Protein AF-A0A9E5FRK6-F1 (afdb_monomer)

Structure (mmCIF, N/CA/C/O backbone):
data_AF-A0A9E5FRK6-F1
#
_entry.id   AF-A0A9E5FRK6-F1
#
loop_
_atom_site.group_PDB
_atom_site.id
_atom_site.type_symbol
_atom_site.label_atom_id
_atom_site.label_alt_id
_atom_site.label_comp_id
_atom_site.label_asym_id
_atom_site.label_entity_id
_atom_site.label_seq_id
_atom_site.pdbx_PDB_ins_code
_atom_site.Cartn_x
_atom_site.Cartn_y
_atom_site.Cartn_z
_atom_site.occupancy
_atom_site.B_iso_or_equiv
_atom_site.auth_seq_id
_atom_site.auth_comp_id
_atom_site.auth_asym_id
_atom_site.auth_atom_id
_atom_site.pdbx_PDB_model_num
ATOM 1 N N . PRO A 1 1 ? 11.969 -8.890 -16.005 1.00 78.94 1 PRO A N 1
ATOM 2 C CA . PRO A 1 1 ? 11.256 -8.194 -17.103 1.00 78.94 1 PRO A CA 1
ATOM 3 C C . PRO A 1 1 ? 10.000 -8.984 -17.461 1.00 78.94 1 PRO A C 1
ATOM 5 O O . PRO A 1 1 ? 10.060 -10.203 -17.354 1.00 78.94 1 PRO A O 1
ATOM 8 N N . GLY A 1 2 ? 8.900 -8.324 -17.834 1.00 87.69 2 GLY A N 1
ATOM 9 C CA . GLY A 1 2 ? 7.683 -9.016 -18.286 1.00 87.69 2 GLY A CA 1
ATOM 10 C C . GLY A 1 2 ? 6.661 -9.397 -17.216 1.00 87.69 2 GLY A C 1
ATOM 11 O O . GLY A 1 2 ? 5.700 -10.078 -17.546 1.00 87.69 2 GLY A O 1
ATOM 12 N N . GLU A 1 3 ? 6.835 -8.950 -15.970 1.00 92.62 3 GLU A N 1
ATOM 13 C CA . GLU A 1 3 ? 5.784 -9.047 -14.947 1.00 92.62 3 GLU A CA 1
ATOM 14 C C . GLU A 1 3 ? 4.504 -8.351 -15.431 1.00 92.62 3 GLU A C 1
ATOM 16 O O . GLU A 1 3 ? 4.557 -7.203 -15.888 1.00 92.62 3 GLU A O 1
ATOM 21 N N . THR A 1 4 ? 3.369 -9.038 -15.339 1.00 96.31 4 THR A N 1
ATOM 22 C CA . THR A 1 4 ? 2.035 -8.450 -15.499 1.00 96.31 4 THR A CA 1
ATOM 23 C C . THR A 1 4 ? 1.477 -8.076 -14.129 1.00 96.31 4 THR A C 1
ATOM 25 O O . THR A 1 4 ? 2.061 -8.394 -13.090 1.00 96.31 4 THR A O 1
ATOM 28 N N . LEU A 1 5 ? 0.345 -7.375 -14.097 1.00 95.12 5 LEU A N 1
ATOM 29 C CA . LEU A 1 5 ? -0.281 -7.020 -12.826 1.00 95.12 5 LEU A CA 1
ATOM 30 C C . LEU A 1 5 ? -0.754 -8.277 -12.076 1.00 95.12 5 LEU A C 1
ATOM 32 O O . LEU A 1 5 ? -0.636 -8.363 -10.858 1.00 95.12 5 LEU A O 1
ATOM 36 N N . GLU A 1 6 ? -1.210 -9.279 -12.820 1.00 94.56 6 GLU A N 1
ATOM 37 C CA . GLU A 1 6 ? -1.686 -10.565 -12.321 1.00 94.56 6 GLU A CA 1
ATOM 38 C C . GLU A 1 6 ? -0.537 -11.417 -11.768 1.00 94.56 6 GLU A C 1
ATOM 40 O O . GLU A 1 6 ? -0.680 -12.024 -10.705 1.00 94.56 6 GLU A O 1
ATOM 45 N N . SER A 1 7 ? 0.625 -11.448 -12.435 1.00 95.50 7 SER A N 1
ATOM 46 C CA . SER A 1 7 ? 1.785 -12.186 -11.917 1.00 95.50 7 SER A CA 1
ATOM 47 C C . SER A 1 7 ? 2.353 -11.542 -10.651 1.00 95.50 7 SER A C 1
ATOM 49 O O . SER A 1 7 ? 2.709 -12.263 -9.712 1.00 95.50 7 SER A O 1
ATOM 51 N N . LEU A 1 8 ? 2.344 -10.204 -10.574 1.00 95.50 8 LEU A N 1
ATOM 52 C CA . LEU A 1 8 ? 2.686 -9.466 -9.357 1.00 95.50 8 LEU A CA 1
ATOM 53 C C . LEU A 1 8 ? 1.715 -9.790 -8.219 1.00 95.50 8 LEU A C 1
ATOM 55 O O . LEU A 1 8 ? 2.169 -10.073 -7.110 1.00 95.50 8 LEU A O 1
ATOM 59 N N . ALA A 1 9 ? 0.408 -9.811 -8.497 1.00 95.31 9 ALA A N 1
ATOM 60 C CA . ALA A 1 9 ? -0.612 -10.177 -7.519 1.00 95.31 9 ALA A CA 1
ATOM 61 C C . ALA A 1 9 ? -0.386 -11.590 -6.969 1.00 95.31 9 ALA A C 1
ATOM 63 O O . ALA A 1 9 ? -0.261 -11.782 -5.761 1.00 95.31 9 ALA A O 1
ATOM 64 N N . ALA A 1 10 ? -0.202 -12.571 -7.855 1.00 94.69 10 ALA A N 1
ATOM 65 C CA . ALA A 1 10 ? 0.067 -13.950 -7.462 1.00 94.69 10 ALA A CA 1
ATOM 66 C C . ALA A 1 10 ? 1.396 -14.106 -6.697 1.00 94.69 10 ALA A C 1
ATOM 68 O O . ALA A 1 10 ? 1.534 -14.971 -5.829 1.00 94.69 10 ALA A O 1
ATOM 69 N N . GLY A 1 11 ? 2.420 -13.314 -7.027 1.00 95.56 11 GLY A N 1
ATOM 70 C CA . GLY A 1 11 ? 3.679 -13.263 -6.280 1.00 95.56 11 GLY A CA 1
ATOM 71 C C . GLY A 1 11 ? 3.497 -12.706 -4.870 1.00 95.56 11 GLY A C 1
ATOM 72 O O . GLY A 1 11 ? 3.970 -13.308 -3.905 1.00 95.56 11 GLY A O 1
ATOM 73 N N . PHE A 1 12 ? 2.774 -11.595 -4.755 1.00 96.69 12 PHE A N 1
ATOM 74 C CA . PHE A 1 12 ? 2.459 -10.961 -3.482 1.00 96.69 12 PHE A CA 1
ATOM 75 C C . PHE A 1 12 ? 1.640 -11.874 -2.573 1.00 96.69 12 PHE A C 1
ATOM 77 O O . PHE A 1 12 ? 2.007 -12.059 -1.418 1.00 96.69 12 PHE A O 1
ATOM 84 N N . ASP A 1 13 ? 0.581 -12.488 -3.097 1.00 95.94 13 ASP A N 1
ATOM 85 C CA . ASP A 1 13 ? -0.312 -13.353 -2.323 1.00 95.94 13 ASP A CA 1
ATOM 86 C C . ASP A 1 13 ? 0.439 -14.561 -1.754 1.00 95.94 13 ASP A C 1
ATOM 88 O O . ASP A 1 13 ? 0.288 -14.899 -0.578 1.00 95.94 13 ASP A O 1
ATOM 92 N N . ARG A 1 14 ? 1.331 -15.161 -2.556 1.00 96.00 14 ARG A N 1
ATOM 93 C CA . ARG A 1 14 ? 2.232 -16.225 -2.090 1.00 96.00 14 ARG A CA 1
ATOM 94 C C . ARG A 1 14 ? 3.167 -15.739 -0.990 1.00 96.00 14 ARG A C 1
ATOM 96 O O . ARG A 1 14 ? 3.345 -16.444 -0.004 1.00 96.00 14 ARG A O 1
ATOM 103 N N . LEU A 1 15 ? 3.767 -14.560 -1.148 1.00 96.19 15 LEU A N 1
ATOM 104 C CA . LEU A 1 15 ? 4.682 -14.007 -0.152 1.00 96.19 15 LEU A CA 1
ATOM 105 C C . LEU A 1 15 ? 3.957 -13.670 1.156 1.00 96.19 15 LEU A C 1
ATOM 107 O O . LEU A 1 15 ? 4.463 -13.989 2.225 1.00 96.19 15 LEU A O 1
ATOM 111 N N . TYR A 1 16 ? 2.764 -13.082 1.078 1.00 96.06 16 TYR A N 1
ATOM 112 C CA . TYR A 1 16 ? 1.931 -12.792 2.241 1.00 96.06 16 TYR A CA 1
ATOM 113 C C . TYR A 1 16 ? 1.551 -14.070 2.998 1.00 96.06 16 TYR A C 1
ATOM 115 O O . TYR A 1 16 ? 1.649 -14.109 4.223 1.00 96.06 16 TYR A O 1
ATOM 123 N N . ALA A 1 17 ? 1.210 -15.146 2.280 1.00 95.50 17 ALA A N 1
ATOM 124 C CA . ALA A 1 17 ? 0.881 -16.440 2.878 1.00 95.50 17 ALA A CA 1
ATOM 125 C C . ALA A 1 17 ? 2.047 -17.085 3.657 1.00 95.50 17 ALA A C 1
ATOM 127 O O . ALA A 1 17 ? 1.803 -17.910 4.535 1.00 95.50 17 ALA A O 1
ATOM 128 N N . LEU A 1 18 ? 3.302 -16.703 3.384 1.00 96.81 18 LEU A N 1
ATOM 129 C CA . LEU A 1 18 ? 4.467 -17.157 4.158 1.00 96.81 18 LEU A CA 1
ATOM 130 C C . LEU A 1 18 ? 4.594 -16.466 5.528 1.00 96.81 18 LEU A C 1
ATOM 132 O O . LEU A 1 18 ? 5.438 -16.867 6.326 1.00 96.81 18 LEU A O 1
ATOM 136 N N . GLY A 1 19 ? 3.792 -15.432 5.801 1.00 94.44 19 GLY A N 1
ATOM 137 C CA . GLY A 1 19 ? 3.822 -14.675 7.053 1.00 94.44 19 GLY A CA 1
ATOM 138 C C . GLY A 1 19 ? 5.159 -13.985 7.369 1.00 94.44 19 GLY A C 1
ATOM 139 O O . GLY A 1 19 ? 5.611 -14.076 8.513 1.00 94.44 19 GLY A O 1
ATOM 140 N N . PRO A 1 20 ? 5.837 -13.320 6.409 1.00 94.56 20 PRO A N 1
ATOM 141 C CA . PRO A 1 20 ? 7.063 -12.591 6.706 1.00 94.56 20 PRO A CA 1
ATOM 142 C C . PRO A 1 20 ? 6.783 -11.398 7.631 1.00 94.56 20 PRO A C 1
ATOM 144 O O . PRO A 1 20 ? 5.691 -10.835 7.629 1.00 94.56 20 PRO A O 1
ATOM 147 N N . HIS A 1 21 ? 7.804 -10.969 8.377 1.00 90.56 21 HIS A N 1
ATOM 148 C CA . HIS A 1 21 ? 7.712 -9.781 9.235 1.00 90.56 21 HIS A CA 1
ATOM 149 C C . HIS A 1 21 ? 7.444 -8.502 8.428 1.00 90.56 21 HIS A C 1
ATOM 151 O O . HIS A 1 21 ? 6.696 -7.638 8.872 1.00 90.56 21 HIS A O 1
ATOM 157 N N . GLU A 1 22 ? 8.040 -8.399 7.238 1.00 94.69 22 GLU A N 1
ATOM 158 C CA . GLU A 1 22 ? 7.878 -7.273 6.322 1.00 94.69 22 GLU A CA 1
ATOM 159 C C . GLU A 1 22 ? 7.851 -7.763 4.874 1.00 94.69 22 GLU A C 1
ATOM 161 O O . GLU A 1 22 ? 8.503 -8.750 4.517 1.00 94.69 22 GLU A O 1
ATOM 166 N N . ILE A 1 23 ? 7.143 -7.021 4.020 1.00 95.38 23 ILE A N 1
ATOM 167 C CA . ILE A 1 23 ? 7.197 -7.187 2.566 1.00 95.38 23 ILE A CA 1
ATOM 168 C C . ILE A 1 23 ? 7.691 -5.879 1.959 1.00 95.38 23 ILE A C 1
ATOM 170 O O . ILE A 1 23 ? 7.073 -4.827 2.127 1.00 95.38 23 ILE A O 1
ATOM 174 N N . GLN A 1 24 ? 8.804 -5.945 1.232 1.00 94.12 24 GLN A N 1
ATOM 175 C CA . GLN A 1 24 ? 9.382 -4.786 0.561 1.00 94.12 24 GLN A CA 1
ATOM 176 C C . GLN A 1 24 ? 8.795 -4.648 -0.844 1.00 94.12 24 GLN A C 1
ATOM 178 O O . GLN A 1 24 ? 9.198 -5.340 -1.780 1.00 94.12 24 GLN A O 1
ATOM 183 N N . LEU A 1 25 ? 7.829 -3.738 -0.979 1.00 92.31 25 LEU A N 1
ATOM 184 C CA . LEU A 1 25 ? 7.265 -3.338 -2.262 1.00 92.31 25 LEU A CA 1
ATOM 185 C C . LEU A 1 25 ? 8.026 -2.133 -2.804 1.00 92.31 25 LEU A C 1
ATOM 187 O O . LEU A 1 25 ? 8.084 -1.078 -2.175 1.00 92.31 25 LEU A O 1
ATOM 191 N N . GLY A 1 26 ? 8.596 -2.272 -3.995 1.00 90.44 26 GLY A N 1
ATOM 192 C CA . GLY A 1 26 ? 9.322 -1.188 -4.635 1.00 90.44 26 GLY A CA 1
ATOM 193 C C . GLY A 1 26 ? 9.416 -1.372 -6.138 1.00 90.44 26 GLY A C 1
ATOM 194 O O . GLY A 1 26 ? 9.510 -2.488 -6.645 1.00 90.44 26 GLY A O 1
ATOM 195 N N . LEU A 1 27 ? 9.408 -0.252 -6.854 1.00 93.38 27 LEU A N 1
ATOM 196 C CA . LEU A 1 27 ? 9.587 -0.247 -8.297 1.00 93.38 27 LEU A CA 1
ATOM 197 C C . LEU A 1 27 ? 11.065 -0.368 -8.677 1.00 93.38 27 LEU A C 1
ATOM 199 O O . LEU A 1 27 ? 11.960 0.165 -8.010 1.00 93.38 27 LEU A O 1
ATOM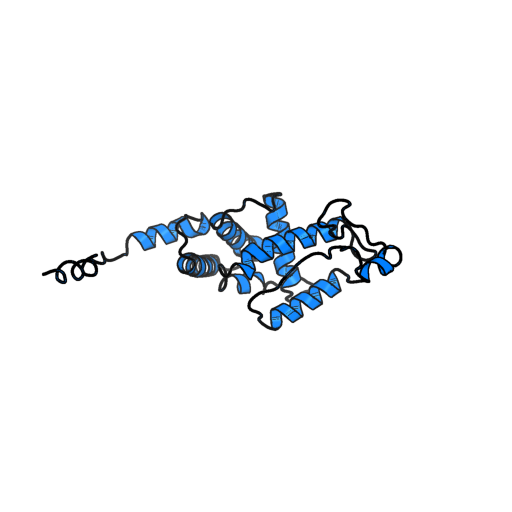 203 N N . LEU A 1 28 ? 11.309 -1.042 -9.801 1.00 94.25 28 LEU A N 1
ATOM 204 C CA . LEU A 1 28 ? 12.641 -1.225 -10.366 1.00 94.25 28 LEU A CA 1
ATOM 205 C C . LEU A 1 28 ? 13.304 0.129 -10.653 1.00 94.25 28 LEU A C 1
ATOM 207 O O . LEU A 1 28 ? 12.735 0.990 -11.323 1.00 94.25 28 LEU A O 1
ATOM 211 N N . LYS A 1 29 ? 14.554 0.277 -10.212 1.00 93.62 29 LYS A N 1
ATOM 212 C CA . LYS A 1 29 ? 15.415 1.428 -10.510 1.00 93.62 29 LYS A CA 1
ATOM 213 C C . LYS A 1 29 ? 16.485 1.030 -11.517 1.00 93.62 29 LYS A C 1
ATOM 215 O O . LYS A 1 29 ? 17.148 0.007 -11.341 1.00 93.62 29 LYS A O 1
ATOM 220 N N . ARG A 1 30 ? 16.706 1.852 -12.546 1.00 93.00 30 ARG A N 1
ATOM 221 C CA . ARG A 1 30 ? 17.813 1.645 -13.490 1.00 93.00 30 ARG A CA 1
ATOM 222 C C . ARG A 1 30 ? 19.092 2.281 -12.958 1.00 93.00 30 ARG A C 1
ATOM 224 O O . ARG A 1 30 ? 19.299 3.486 -13.084 1.00 93.00 30 ARG A O 1
ATOM 231 N N . LEU A 1 31 ? 19.976 1.456 -12.406 1.00 91.94 31 LEU A N 1
ATOM 232 C CA . LEU A 1 31 ? 21.302 1.887 -11.961 1.00 91.94 31 LEU A CA 1
ATOM 233 C C . LEU A 1 31 ? 22.343 1.694 -13.070 1.00 91.94 31 LEU A C 1
ATOM 235 O O . LEU A 1 31 ? 22.262 0.755 -13.868 1.00 91.94 31 LEU A O 1
ATOM 239 N N . ARG A 1 32 ? 23.347 2.575 -13.117 1.00 87.31 32 ARG A N 1
ATOM 240 C CA . ARG A 1 32 ? 24.443 2.478 -14.094 1.00 87.31 32 ARG A CA 1
ATOM 241 C C . ARG A 1 32 ? 25.187 1.147 -13.930 1.00 87.31 32 ARG A C 1
ATOM 243 O O . ARG A 1 32 ? 25.429 0.711 -12.812 1.00 87.31 32 ARG A O 1
ATOM 250 N N . GLY A 1 33 ? 25.531 0.508 -15.048 1.00 88.12 33 GLY A N 1
ATOM 251 C CA . GLY A 1 33 ? 26.277 -0.757 -15.067 1.00 88.12 33 GLY A CA 1
ATOM 252 C C . GLY A 1 33 ? 25.449 -2.017 -14.786 1.00 88.12 33 GLY A C 1
ATOM 253 O O . GLY A 1 33 ? 25.991 -3.116 -14.850 1.00 88.12 33 GLY A O 1
ATOM 254 N N . THR A 1 34 ? 24.144 -1.901 -14.515 1.00 90.06 34 THR A N 1
ATOM 255 C CA . THR A 1 34 ? 23.310 -3.079 -14.231 1.00 90.06 34 THR A CA 1
ATOM 256 C C . THR A 1 34 ? 22.869 -3.809 -15.512 1.00 90.06 34 THR A C 1
ATOM 258 O O . THR A 1 34 ? 22.459 -3.149 -16.479 1.00 90.06 34 THR A O 1
ATOM 261 N N . PRO A 1 35 ? 22.879 -5.162 -15.532 1.00 92.06 35 PRO A N 1
ATOM 262 C CA . PRO A 1 35 ? 22.480 -5.956 -16.701 1.00 92.06 35 PRO A CA 1
ATOM 263 C C . PRO A 1 35 ? 21.069 -5.663 -17.217 1.00 92.06 35 PRO A C 1
ATOM 265 O O . PRO A 1 35 ? 20.826 -5.780 -18.415 1.00 92.06 35 PRO A O 1
ATOM 268 N N . ILE A 1 36 ? 20.161 -5.213 -16.341 1.00 90.75 36 ILE A N 1
ATOM 269 C CA . ILE A 1 36 ? 18.770 -4.881 -16.685 1.00 90.75 36 ILE A CA 1
ATOM 270 C C . ILE A 1 36 ? 18.664 -3.846 -17.814 1.00 90.75 36 ILE A C 1
ATOM 272 O O . ILE A 1 36 ? 17.706 -3.865 -18.582 1.00 90.75 36 ILE A O 1
ATOM 276 N N . SER A 1 37 ? 19.687 -2.999 -17.977 1.00 88.69 37 SER A N 1
ATOM 277 C CA . SER A 1 37 ? 19.747 -1.994 -19.041 1.00 88.69 37 SER A CA 1
ATOM 278 C C . SER A 1 37 ? 19.693 -2.613 -20.443 1.00 88.69 37 SER A C 1
ATOM 280 O O . SER A 1 37 ? 19.127 -1.998 -21.346 1.00 88.69 37 SER A O 1
ATOM 282 N N . ARG A 1 38 ? 20.209 -3.842 -20.619 1.00 92.25 38 ARG A N 1
ATOM 283 C CA . ARG A 1 38 ? 20.208 -4.576 -21.901 1.00 92.25 38 ARG A CA 1
ATOM 284 C C . ARG A 1 38 ? 18.795 -4.895 -22.395 1.00 92.25 38 ARG A C 1
ATOM 286 O O . ARG A 1 38 ? 18.578 -4.995 -23.593 1.00 92.25 38 ARG A O 1
ATOM 293 N N . HIS A 1 39 ? 17.838 -4.985 -21.475 1.00 92.12 39 HIS A N 1
ATOM 294 C CA . HIS A 1 39 ? 16.450 -5.338 -21.762 1.00 92.12 39 HIS A CA 1
ATOM 295 C C . HIS A 1 39 ? 15.554 -4.117 -22.022 1.00 92.12 39 HIS A C 1
ATOM 297 O O . HIS A 1 39 ? 14.370 -4.287 -22.290 1.00 92.12 39 HIS A O 1
ATOM 303 N N . THR A 1 40 ? 16.083 -2.886 -21.941 1.00 91.88 40 THR A N 1
ATOM 304 C CA . THR A 1 40 ? 15.289 -1.640 -22.011 1.00 91.88 40 THR A CA 1
ATOM 305 C C . THR A 1 40 ? 14.430 -1.564 -23.273 1.00 91.88 40 THR A C 1
ATOM 307 O O . THR A 1 40 ? 13.211 -1.455 -23.175 1.00 91.88 40 THR A O 1
ATOM 310 N N . ALA A 1 41 ? 15.056 -1.657 -24.450 1.00 92.62 41 ALA A N 1
ATOM 311 C CA . ALA A 1 41 ? 14.348 -1.592 -25.727 1.00 92.62 41 ALA A CA 1
ATOM 312 C C . ALA A 1 41 ? 13.473 -2.834 -25.944 1.00 92.62 41 ALA A C 1
ATOM 314 O O . ALA A 1 41 ? 12.304 -2.721 -26.307 1.00 92.62 41 ALA A O 1
ATOM 315 N N . GLU A 1 42 ? 14.024 -4.016 -25.648 1.00 94.44 42 GLU A N 1
ATOM 316 C CA . GLU A 1 42 ? 13.338 -5.299 -25.798 1.00 94.44 42 GLU A CA 1
ATOM 317 C C . GLU A 1 42 ? 12.042 -5.359 -24.992 1.00 94.44 42 GLU A C 1
ATOM 319 O O . GLU A 1 42 ? 11.114 -5.995 -25.456 1.00 94.44 42 GLU A O 1
ATOM 324 N N . TRP A 1 43 ? 11.940 -4.695 -23.839 1.00 94.88 43 TRP A N 1
ATOM 325 C CA . TRP A 1 43 ? 10.759 -4.723 -22.966 1.00 94.88 43 TRP A CA 1
ATOM 326 C C . TRP A 1 43 ? 10.026 -3.385 -22.872 1.00 94.88 43 TRP A C 1
ATOM 328 O O . TRP A 1 43 ? 9.208 -3.214 -21.967 1.00 94.88 43 TRP A O 1
ATOM 338 N N . ALA A 1 44 ? 10.308 -2.452 -23.788 1.00 95.00 44 ALA A N 1
ATOM 339 C CA . ALA A 1 44 ? 9.721 -1.110 -23.813 1.00 95.00 44 ALA A CA 1
ATOM 340 C C . ALA A 1 44 ? 9.747 -0.421 -22.431 1.00 95.00 44 ALA A C 1
ATOM 342 O O . ALA A 1 44 ? 8.761 0.167 -21.993 1.00 95.00 44 ALA A O 1
ATOM 343 N N . MET A 1 45 ? 10.863 -0.561 -21.705 1.00 95.31 45 MET A N 1
ATOM 344 C CA . MET A 1 45 ? 10.997 -0.003 -20.361 1.00 95.31 45 MET A CA 1
ATOM 345 C C . MET A 1 45 ? 11.354 1.476 -20.442 1.00 95.31 45 MET A C 1
ATOM 347 O O . MET A 1 45 ? 12.435 1.843 -20.906 1.00 95.31 45 MET A O 1
ATOM 351 N N . GLU A 1 46 ? 10.471 2.323 -19.935 1.00 95.69 46 GLU A N 1
ATOM 352 C CA . GLU A 1 46 ? 10.748 3.746 -19.776 1.00 95.69 46 GLU A CA 1
ATOM 353 C C . GLU A 1 46 ? 11.101 4.039 -18.328 1.00 95.69 46 GLU A C 1
ATOM 355 O O . GLU A 1 46 ? 10.538 3.449 -17.411 1.00 95.69 46 GLU A O 1
ATOM 360 N N . TYR A 1 47 ? 12.038 4.955 -18.110 1.00 95.69 47 TYR A N 1
ATOM 361 C CA . TYR A 1 47 ? 12.523 5.308 -16.779 1.00 95.69 47 TYR A CA 1
ATOM 362 C C . TYR A 1 47 ? 12.403 6.808 -16.554 1.00 95.69 47 TYR A C 1
ATOM 364 O O . TYR A 1 47 ? 12.444 7.597 -17.502 1.00 95.69 47 TYR A O 1
ATOM 372 N N . ASP A 1 48 ? 12.284 7.220 -15.294 1.00 94.38 48 ASP A N 1
ATOM 373 C CA . ASP A 1 48 ? 12.432 8.624 -14.932 1.00 94.38 48 ASP A CA 1
ATOM 374 C C . ASP A 1 48 ? 13.821 9.131 -15.365 1.00 94.38 48 ASP A C 1
ATOM 376 O O . ASP A 1 48 ? 14.819 8.459 -15.088 1.00 94.38 48 ASP A O 1
ATOM 380 N N . PRO A 1 49 ? 13.922 10.274 -16.072 1.00 92.25 49 PRO A N 1
ATOM 381 C CA . PRO A 1 49 ? 15.216 10.847 -16.432 1.00 92.25 49 PRO A CA 1
ATOM 382 C C . PRO A 1 49 ? 16.001 11.363 -15.218 1.00 92.25 49 PRO A C 1
ATOM 384 O O . PRO A 1 49 ? 17.210 11.563 -15.326 1.00 92.25 49 PRO A O 1
ATOM 387 N N . LYS A 1 50 ? 15.345 11.592 -14.076 1.00 92.69 50 LYS A N 1
ATOM 388 C CA . LYS A 1 50 ? 15.963 12.045 -12.831 1.00 92.69 50 LYS A CA 1
ATOM 389 C C . LYS A 1 50 ? 16.186 10.863 -11.877 1.00 92.69 50 LYS A C 1
ATOM 391 O O . LYS A 1 50 ? 15.394 9.917 -11.847 1.00 92.69 50 LYS A O 1
ATOM 396 N N . PRO A 1 51 ? 17.244 10.907 -11.046 1.00 89.19 51 PRO A N 1
ATOM 397 C CA . PRO A 1 51 ? 17.385 9.981 -9.931 1.00 89.19 51 PRO A CA 1
ATOM 398 C C . PRO A 1 51 ? 16.112 9.959 -9.069 1.00 89.19 51 PRO A C 1
ATOM 400 O O . PRO A 1 51 ? 15.542 11.022 -8.819 1.00 89.19 51 PRO A O 1
ATOM 403 N N . PRO A 1 52 ? 15.675 8.783 -8.582 1.00 91.44 52 PRO A N 1
ATOM 404 C CA . PRO A 1 52 ? 16.386 7.500 -8.585 1.00 91.44 52 PRO A CA 1
ATOM 405 C C . PRO A 1 52 ? 16.161 6.603 -9.827 1.00 91.44 52 PRO A C 1
ATOM 407 O O . PRO A 1 52 ? 16.396 5.399 -9.737 1.00 91.44 52 PRO A O 1
ATOM 410 N N . TYR A 1 53 ? 15.752 7.159 -10.978 1.00 94.06 53 TYR A N 1
ATOM 411 C CA . TYR A 1 53 ? 15.567 6.447 -12.258 1.00 94.06 53 TYR A CA 1
ATOM 412 C C . TYR A 1 53 ? 14.597 5.259 -12.167 1.00 94.06 53 TYR A C 1
ATOM 414 O O . TYR A 1 53 ? 14.884 4.157 -12.646 1.00 94.06 53 TYR A O 1
ATOM 422 N N . ILE A 1 54 ? 13.468 5.470 -11.491 1.00 95.31 54 ILE A N 1
ATOM 423 C CA . ILE A 1 54 ? 12.412 4.464 -11.332 1.00 95.31 54 ILE A CA 1
ATOM 424 C C . ILE A 1 54 ? 11.759 4.188 -12.691 1.00 95.31 54 ILE A C 1
ATOM 426 O O . ILE A 1 54 ? 11.615 5.097 -13.510 1.00 95.31 54 ILE A O 1
ATOM 430 N N . VAL A 1 55 ? 11.402 2.929 -12.945 1.00 95.56 55 VAL A N 1
ATOM 431 C CA . VAL A 1 55 ? 10.619 2.535 -14.121 1.00 95.56 55 VAL A CA 1
ATOM 432 C C . VAL A 1 55 ? 9.273 3.261 -14.120 1.00 95.56 55 VAL A C 1
ATOM 434 O O . VAL A 1 55 ? 8.601 3.318 -13.097 1.00 95.56 55 VAL A O 1
ATOM 437 N N . LYS A 1 56 ? 8.896 3.835 -15.260 1.00 96.44 56 LYS A N 1
ATOM 438 C CA . LYS A 1 56 ? 7.631 4.545 -15.472 1.00 96.44 56 LYS A CA 1
ATOM 439 C C . LYS A 1 56 ? 6.661 3.763 -16.336 1.00 96.44 56 LYS A C 1
ATOM 441 O O . LYS A 1 56 ? 5.473 3.917 -16.142 1.00 96.44 56 LYS A O 1
ATOM 446 N N . GLN A 1 57 ? 7.138 2.896 -17.225 1.00 96.06 57 GLN A N 1
ATOM 447 C CA . GLN A 1 57 ? 6.292 1.909 -17.899 1.00 96.06 57 GLN A CA 1
ATOM 448 C C . GLN A 1 57 ? 7.121 0.700 -18.331 1.00 96.06 57 GLN A C 1
ATOM 450 O O . GLN A 1 57 ? 8.352 0.777 -18.411 1.00 96.06 57 GLN A O 1
ATOM 455 N N . THR A 1 58 ? 6.444 -0.394 -18.655 1.00 96.50 58 THR A N 1
ATOM 456 C CA . THR A 1 58 ? 7.014 -1.543 -19.368 1.00 96.50 58 THR A CA 1
ATOM 457 C C . THR A 1 58 ? 6.068 -1.960 -20.494 1.00 96.50 58 THR A C 1
ATOM 459 O O . THR A 1 58 ? 4.951 -1.462 -20.596 1.00 96.50 58 THR A O 1
ATOM 462 N N . ARG A 1 59 ? 6.468 -2.935 -21.316 1.00 96.19 59 ARG A N 1
ATOM 463 C CA . ARG A 1 59 ? 5.578 -3.556 -22.311 1.00 96.19 59 ARG A CA 1
ATOM 464 C C . ARG A 1 59 ? 4.261 -4.074 -21.712 1.00 96.19 59 ARG A C 1
ATOM 466 O O . ARG A 1 59 ? 3.255 -4.083 -22.408 1.00 96.19 59 ARG A O 1
ATOM 473 N N . THR A 1 60 ? 4.288 -4.561 -20.474 1.00 96.62 60 THR A N 1
ATOM 474 C CA . THR A 1 60 ? 3.156 -5.233 -19.816 1.00 96.62 60 THR A CA 1
ATOM 475 C C . THR A 1 60 ? 2.411 -4.336 -18.832 1.00 96.62 60 THR A C 1
ATOM 477 O O . THR A 1 60 ? 1.280 -4.649 -18.478 1.00 96.62 60 THR A O 1
ATOM 480 N N . LEU A 1 61 ? 3.019 -3.233 -18.384 1.00 96.81 61 LEU A N 1
ATOM 481 C CA . LEU A 1 61 ? 2.453 -2.331 -17.383 1.00 96.81 61 LEU A CA 1
ATOM 482 C C . LEU A 1 61 ? 2.472 -0.894 -17.900 1.00 96.81 61 LEU A C 1
ATOM 484 O O . LEU A 1 61 ? 3.537 -0.321 -18.144 1.00 96.81 61 LEU A O 1
ATOM 488 N N . SER A 1 62 ? 1.281 -0.308 -18.017 1.00 97.00 62 SER A N 1
ATOM 489 C CA . SER A 1 62 ? 1.113 1.100 -18.376 1.00 97.00 62 SER A CA 1
ATOM 490 C C . SER A 1 62 ? 1.649 2.028 -17.286 1.00 97.00 62 SER A C 1
ATOM 492 O O . SER A 1 62 ? 1.744 1.643 -16.117 1.00 97.00 62 SER A O 1
ATOM 494 N N . ALA A 1 63 ? 1.931 3.281 -17.650 1.00 96.69 63 ALA A N 1
ATOM 495 C CA . ALA A 1 63 ? 2.358 4.292 -16.687 1.00 96.69 63 ALA A CA 1
ATOM 496 C C . ALA A 1 63 ? 1.369 4.483 -15.531 1.00 96.69 63 ALA A C 1
ATOM 498 O O . ALA A 1 63 ? 1.772 4.494 -14.372 1.00 96.69 63 ALA A O 1
ATOM 499 N N . GLU A 1 64 ? 0.071 4.506 -15.830 1.00 96.75 64 GLU A N 1
ATOM 500 C CA . GLU A 1 64 ? -0.982 4.583 -14.815 1.00 96.75 64 GLU A CA 1
ATOM 501 C C . GLU A 1 64 ? -0.932 3.401 -13.834 1.00 96.75 64 GLU A C 1
ATOM 503 O O . GLU A 1 64 ? -1.079 3.575 -12.621 1.00 96.75 64 GLU A O 1
ATOM 508 N N . THR A 1 65 ? -0.678 2.192 -14.344 1.00 97.12 65 THR A N 1
ATOM 509 C CA . THR A 1 65 ? -0.585 0.988 -13.511 1.00 97.12 65 THR A CA 1
ATOM 510 C C . THR A 1 65 ? 0.661 1.024 -12.631 1.00 97.12 65 THR A C 1
ATOM 512 O O . THR A 1 65 ? 0.593 0.674 -11.454 1.00 97.12 65 THR A O 1
ATOM 515 N N . ILE A 1 66 ? 1.794 1.490 -13.163 1.00 96.75 66 ILE A N 1
ATOM 516 C CA . ILE A 1 66 ? 3.021 1.667 -12.379 1.00 96.75 66 ILE A CA 1
ATOM 517 C C . ILE A 1 66 ? 2.835 2.725 -11.288 1.00 96.75 66 ILE A C 1
ATOM 519 O O . ILE A 1 66 ? 3.240 2.498 -10.149 1.00 96.75 66 ILE A O 1
ATOM 523 N N . GLU A 1 67 ? 2.175 3.8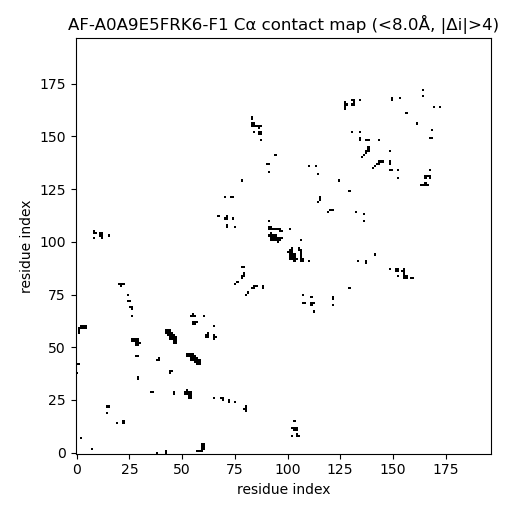45 -11.581 1.00 95.38 67 GLU A N 1
ATOM 524 C CA . GLU A 1 67 ? 1.840 4.847 -10.565 1.00 95.38 67 GLU A CA 1
ATOM 525 C C . GLU A 1 67 ? 0.905 4.278 -9.494 1.00 95.38 67 GLU A C 1
ATOM 527 O O . GLU A 1 67 ? 1.094 4.535 -8.305 1.00 95.38 67 GLU A O 1
ATOM 532 N N . ARG A 1 68 ? -0.083 3.469 -9.892 1.00 96.56 68 ARG A N 1
ATOM 533 C CA . ARG A 1 68 ? -0.978 2.764 -8.967 1.00 96.56 68 ARG A CA 1
ATOM 534 C C . ARG A 1 68 ? -0.217 1.820 -8.037 1.00 96.56 68 ARG A C 1
ATOM 536 O O . ARG A 1 68 ? -0.437 1.864 -6.828 1.00 96.56 68 ARG A O 1
ATOM 543 N N . LEU A 1 69 ? 0.737 1.059 -8.569 1.00 97.00 69 LEU A N 1
ATOM 544 C CA . LEU A 1 69 ? 1.633 0.203 -7.787 1.00 97.00 69 LEU A CA 1
ATOM 545 C C . LEU A 1 69 ? 2.548 1.005 -6.847 1.00 97.00 69 LEU A C 1
ATOM 547 O O . LEU A 1 69 ? 2.720 0.612 -5.695 1.00 97.00 69 LEU A O 1
ATOM 551 N N . ASP A 1 70 ? 3.103 2.141 -7.289 1.00 95.50 70 ASP A N 1
ATOM 552 C CA . ASP A 1 70 ? 3.928 3.009 -6.431 1.00 95.50 70 ASP A CA 1
ATOM 553 C C . ASP A 1 70 ? 3.125 3.544 -5.237 1.00 95.50 70 ASP A C 1
ATOM 555 O O . ASP A 1 70 ? 3.605 3.542 -4.100 1.00 95.50 70 ASP A O 1
ATOM 559 N N . ARG A 1 71 ? 1.874 3.967 -5.469 1.00 95.31 71 ARG A N 1
ATOM 560 C CA . ARG A 1 71 ? 0.967 4.407 -4.396 1.00 95.31 71 ARG A CA 1
ATOM 561 C C . ARG A 1 71 ? 0.690 3.282 -3.406 1.00 95.31 71 ARG A C 1
ATOM 563 O O . ARG A 1 71 ? 0.850 3.491 -2.202 1.00 95.31 71 ARG A O 1
ATOM 570 N N . MET A 1 72 ? 0.331 2.101 -3.908 1.00 96.44 72 MET A N 1
ATOM 571 C CA . MET A 1 72 ? 0.100 0.917 -3.083 1.00 96.44 72 MET A CA 1
ATOM 572 C C . MET A 1 72 ? 1.331 0.598 -2.226 1.00 96.44 72 MET A C 1
ATOM 574 O O . MET A 1 72 ? 1.197 0.442 -1.016 1.00 96.44 72 MET A O 1
ATOM 578 N N . ALA A 1 73 ? 2.534 0.593 -2.808 1.00 96.00 73 ALA A N 1
ATOM 579 C CA . ALA A 1 73 ? 3.781 0.336 -2.086 1.00 96.00 73 ALA A CA 1
ATOM 580 C C . ALA A 1 73 ? 4.022 1.336 -0.941 1.00 96.00 73 ALA A C 1
ATOM 582 O O . ALA A 1 73 ? 4.384 0.952 0.172 1.00 96.00 73 ALA A O 1
ATOM 583 N N . ARG A 1 74 ? 3.758 2.628 -1.171 1.00 94.62 74 ARG A N 1
ATOM 584 C CA . ARG A 1 74 ? 3.892 3.662 -0.128 1.00 94.62 74 ARG A CA 1
ATOM 585 C C . ARG A 1 74 ? 2.897 3.481 1.008 1.00 94.62 74 ARG A C 1
ATOM 587 O O . ARG A 1 74 ? 3.246 3.736 2.157 1.00 94.62 74 ARG A O 1
ATOM 594 N N . TYR A 1 75 ? 1.663 3.092 0.706 1.00 96.00 75 TYR A N 1
ATOM 595 C CA . TYR A 1 75 ? 0.650 2.846 1.732 1.00 96.00 75 TYR A CA 1
ATOM 596 C C . TYR A 1 75 ? 0.907 1.543 2.484 1.00 96.00 75 TYR A C 1
ATOM 598 O O . TYR A 1 75 ? 0.695 1.496 3.695 1.00 96.00 75 TYR A O 1
ATOM 606 N N . TRP A 1 76 ? 1.431 0.525 1.800 1.00 96.12 76 TRP A N 1
ATOM 607 C CA . TRP A 1 76 ? 1.846 -0.736 2.408 1.00 96.12 76 TRP A CA 1
ATOM 608 C C . TRP A 1 76 ? 2.867 -0.500 3.520 1.00 96.12 76 TRP A C 1
ATOM 610 O O . TRP A 1 76 ? 2.700 -1.000 4.629 1.00 96.12 76 TRP A O 1
ATOM 620 N N . GLU A 1 77 ? 3.842 0.374 3.273 1.00 95.19 77 GLU A N 1
ATOM 621 C CA . GLU A 1 77 ? 4.827 0.764 4.281 1.00 95.19 77 GLU A CA 1
ATOM 622 C C . GLU A 1 77 ? 4.180 1.368 5.543 1.00 95.19 77 GLU A C 1
ATOM 624 O O . GLU A 1 77 ? 4.602 1.120 6.670 1.00 95.19 77 GLU A O 1
ATOM 629 N N . ARG A 1 78 ? 3.112 2.158 5.379 1.00 93.69 78 ARG A N 1
ATOM 630 C CA . ARG A 1 78 ? 2.437 2.834 6.500 1.00 93.69 78 ARG A CA 1
ATOM 631 C C . ARG A 1 78 ? 1.503 1.920 7.277 1.00 93.69 78 ARG A C 1
ATOM 633 O O . ARG A 1 78 ? 1.371 2.100 8.488 1.00 93.69 78 ARG A O 1
ATOM 640 N N . VAL A 1 79 ? 0.859 0.974 6.603 1.00 94.50 79 VAL A N 1
ATOM 641 C CA . VAL A 1 79 ? -0.176 0.127 7.205 1.00 94.50 79 VAL A CA 1
ATOM 642 C C . VAL A 1 79 ? 0.382 -1.225 7.633 1.00 94.50 79 VAL A C 1
ATOM 644 O O . VAL A 1 79 ? 0.199 -1.613 8.782 1.00 94.50 79 VAL A O 1
ATOM 647 N N . ALA A 1 80 ? 1.084 -1.926 6.748 1.00 95.06 80 ALA A N 1
ATOM 648 C CA . ALA A 1 80 ? 1.578 -3.267 7.026 1.00 95.06 80 ALA A CA 1
ATOM 649 C C . ALA A 1 80 ? 2.954 -3.243 7.703 1.00 95.06 80 ALA A C 1
ATOM 651 O O . ALA A 1 80 ? 3.079 -3.692 8.841 1.00 95.06 80 ALA A O 1
ATOM 652 N N . ASN A 1 81 ? 3.965 -2.648 7.059 1.00 95.31 81 ASN A N 1
ATOM 653 C CA . ASN A 1 81 ? 5.343 -2.693 7.575 1.00 95.31 81 ASN A CA 1
ATOM 654 C C . ASN A 1 81 ? 5.548 -1.826 8.832 1.00 95.31 81 ASN A C 1
ATOM 656 O O . ASN A 1 81 ? 6.492 -2.039 9.583 1.00 95.31 81 ASN A O 1
AT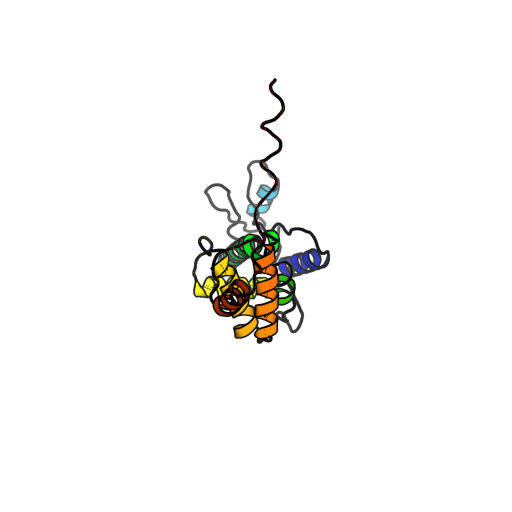OM 660 N N . SER A 1 82 ? 4.649 -0.878 9.129 1.00 92.81 82 SER A N 1
ATOM 661 C CA . SER A 1 82 ? 4.762 -0.057 10.345 1.00 92.81 82 SER A CA 1
ATOM 662 C C . SER A 1 82 ? 4.575 -0.839 11.649 1.00 92.81 82 SER A C 1
ATOM 664 O O . SER A 1 82 ? 4.854 -0.297 12.722 1.00 92.81 82 SER A O 1
ATOM 666 N N . GLY A 1 83 ? 4.027 -2.059 11.582 1.00 91.75 83 GLY A N 1
ATOM 667 C CA . GLY A 1 83 ? 3.715 -2.889 12.747 1.00 91.75 83 GLY A CA 1
ATOM 668 C C . GLY A 1 83 ? 2.601 -2.331 13.641 1.00 91.75 83 GLY A C 1
ATOM 669 O O . GLY A 1 83 ? 2.336 -2.874 14.709 1.00 91.75 83 GLY A O 1
ATOM 670 N N . ARG A 1 84 ? 1.929 -1.244 13.237 1.00 92.69 84 ARG A N 1
ATOM 671 C CA . ARG A 1 84 ? 0.896 -0.584 14.057 1.00 92.69 84 ARG A CA 1
ATOM 672 C C . ARG A 1 84 ? -0.462 -1.260 13.986 1.00 92.69 84 ARG A C 1
ATOM 674 O O . ARG A 1 84 ? -1.257 -1.074 14.893 1.00 92.69 84 ARG A O 1
ATOM 681 N N . PHE A 1 85 ? -0.721 -2.011 12.919 1.00 95.38 85 PHE A N 1
ATOM 682 C CA . PHE A 1 85 ? -2.034 -2.575 12.607 1.00 95.38 85 PHE A CA 1
ATOM 683 C C . PHE A 1 85 ? -2.004 -4.106 12.566 1.00 95.38 85 PHE A C 1
ATOM 685 O O . PHE A 1 85 ? -2.649 -4.715 11.721 1.00 95.38 85 PHE A O 1
ATOM 692 N N . THR A 1 86 ? -1.214 -4.749 13.430 1.00 94.88 86 THR A N 1
ATOM 693 C CA . THR A 1 86 ? -0.999 -6.210 13.372 1.00 94.88 86 THR A CA 1
ATOM 694 C C . THR A 1 86 ? -2.290 -7.024 13.461 1.00 94.88 86 THR A C 1
ATOM 696 O O . THR A 1 86 ? -2.403 -8.047 12.790 1.00 94.88 86 THR A O 1
ATOM 699 N N . ARG A 1 87 ? -3.282 -6.572 14.242 1.00 96.38 87 ARG A N 1
ATOM 700 C CA . ARG A 1 87 ? -4.572 -7.265 14.388 1.00 96.38 87 ARG A CA 1
ATOM 701 C C . ARG A 1 87 ? -5.570 -6.870 13.308 1.00 96.38 87 ARG A C 1
ATOM 703 O O . ARG A 1 87 ? -6.390 -7.688 12.904 1.00 96.38 87 ARG A O 1
ATOM 710 N N . THR A 1 88 ? -5.501 -5.628 12.843 1.00 96.81 88 THR A N 1
ATOM 711 C CA . THR A 1 88 ? -6.418 -5.088 11.835 1.00 96.81 88 THR A CA 1
ATOM 712 C C . THR A 1 88 ? -6.020 -5.481 10.411 1.00 96.81 88 THR A C 1
ATOM 714 O O . THR A 1 88 ? -6.887 -5.669 9.562 1.00 96.81 88 THR A O 1
ATOM 717 N N . LEU A 1 89 ? -4.725 -5.651 10.130 1.00 96.38 89 LEU A N 1
ATOM 718 C CA . LEU A 1 89 ? -4.213 -5.995 8.801 1.00 96.38 89 LEU A CA 1
ATOM 719 C C . LEU A 1 89 ? -4.841 -7.285 8.237 1.00 96.38 89 LEU A C 1
ATOM 721 O O . LEU A 1 89 ? -5.260 -7.255 7.081 1.00 96.38 89 LEU A O 1
ATOM 725 N N . PRO A 1 90 ? -5.011 -8.381 9.006 1.00 95.62 90 PRO A N 1
ATOM 726 C CA . PRO A 1 90 ? -5.766 -9.541 8.542 1.00 95.62 90 PRO A CA 1
ATOM 727 C C . PRO A 1 90 ? -7.190 -9.206 8.082 1.00 95.62 90 PRO A C 1
ATOM 729 O O . PRO A 1 90 ? -7.613 -9.726 7.055 1.00 95.62 90 PRO A O 1
ATOM 732 N N . LEU A 1 91 ? -7.913 -8.312 8.765 1.00 95.56 91 LEU A N 1
ATOM 733 C CA . LEU A 1 91 ? -9.267 -7.919 8.346 1.00 95.56 91 LEU A CA 1
ATOM 734 C C . LEU A 1 91 ? -9.259 -7.238 6.971 1.00 95.56 91 LEU A C 1
ATOM 736 O O . LEU A 1 91 ? -10.162 -7.465 6.172 1.00 95.56 91 LEU A O 1
ATOM 740 N N . LEU A 1 92 ? -8.219 -6.449 6.677 1.00 94.50 92 LEU A N 1
ATOM 741 C CA . LEU A 1 92 ? -8.034 -5.843 5.357 1.00 94.50 92 LEU A CA 1
ATOM 742 C C . LEU A 1 92 ? -7.701 -6.884 4.278 1.00 94.50 92 LEU A C 1
ATOM 744 O O . LEU A 1 92 ? -8.127 -6.714 3.144 1.00 94.50 92 LEU A O 1
ATOM 748 N N . MET A 1 93 ? -6.941 -7.937 4.602 1.00 94.75 93 MET A N 1
ATOM 749 C CA . MET A 1 93 ? -6.437 -8.898 3.606 1.00 94.75 93 MET A CA 1
ATOM 750 C C . MET A 1 93 ? -7.413 -10.035 3.265 1.00 94.75 93 MET A C 1
ATOM 752 O O . MET A 1 93 ? -7.262 -10.659 2.219 1.00 94.75 93 MET A O 1
ATOM 756 N N . HIS A 1 94 ? -8.402 -10.321 4.119 1.00 87.25 94 HIS A N 1
ATOM 757 C CA . HIS A 1 94 ? -9.320 -11.462 3.947 1.00 87.25 94 HIS A CA 1
ATOM 758 C C . HIS A 1 94 ? -10.612 -11.130 3.179 1.00 87.25 94 HIS A C 1
ATOM 760 O O . HIS A 1 94 ? -11.509 -11.968 3.089 1.00 87.25 94 HIS A O 1
ATOM 766 N N . ALA A 1 95 ? -10.727 -9.930 2.608 1.00 76.75 95 ALA A N 1
ATOM 767 C CA . ALA A 1 95 ? -11.857 -9.591 1.753 1.00 76.75 95 ALA A CA 1
ATOM 768 C C . ALA A 1 95 ? -11.788 -10.366 0.417 1.00 76.75 95 ALA A C 1
ATOM 770 O O . ALA A 1 95 ? -10.715 -10.439 -0.185 1.00 76.75 95 ALA A O 1
ATOM 771 N N . PRO A 1 96 ? -12.900 -10.930 -0.089 1.00 69.88 96 PRO A N 1
ATOM 772 C CA . PRO A 1 96 ? -12.956 -11.476 -1.442 1.00 69.88 96 PRO A CA 1
ATOM 773 C C . PRO A 1 96 ? -13.020 -10.327 -2.453 1.00 69.88 96 PRO A C 1
ATOM 775 O O . PRO A 1 96 ? -13.912 -9.479 -2.379 1.00 69.88 96 PRO A O 1
ATOM 778 N N . VAL A 1 97 ? -12.061 -10.266 -3.382 1.00 70.44 97 VAL A N 1
ATOM 779 C CA . VAL A 1 97 ? -11.911 -9.083 -4.261 1.00 70.44 97 VAL A CA 1
ATOM 780 C C . VAL A 1 97 ? -11.558 -9.418 -5.706 1.00 70.44 97 VAL A C 1
ATOM 782 O O . VAL A 1 97 ? -11.658 -8.542 -6.561 1.00 70.44 97 VAL A O 1
ATOM 785 N N . HIS A 1 98 ? -11.181 -10.663 -6.008 1.00 74.12 98 HIS A N 1
ATOM 786 C CA . HIS A 1 98 ? -10.744 -11.049 -7.349 1.00 74.12 98 HIS A CA 1
ATOM 787 C C . HIS A 1 98 ? -11.370 -12.382 -7.756 1.00 74.12 98 HIS A C 1
ATOM 789 O O . HIS A 1 98 ? -11.062 -13.409 -7.161 1.00 74.12 98 HIS A O 1
ATOM 795 N N . ASP A 1 99 ? -12.307 -12.350 -8.707 1.00 75.88 99 ASP A N 1
ATOM 796 C CA . ASP A 1 99 ? -13.034 -13.525 -9.218 1.00 75.88 99 ASP A CA 1
ATOM 797 C C . ASP A 1 99 ? -13.648 -14.427 -8.127 1.00 75.88 99 ASP A C 1
ATOM 799 O O . ASP A 1 99 ? -13.687 -15.652 -8.230 1.00 75.88 99 ASP A O 1
ATOM 803 N N . GLY A 1 100 ? -14.130 -13.813 -7.041 1.00 77.06 100 GLY A N 1
ATOM 804 C CA . GLY A 1 100 ? -14.713 -14.527 -5.900 1.00 77.06 100 GLY A CA 1
ATOM 805 C C . GLY A 1 100 ? -13.689 -15.198 -4.975 1.00 77.06 100 GLY A C 1
ATOM 806 O O . GLY A 1 100 ? -14.086 -15.888 -4.039 1.00 77.06 100 GLY A O 1
ATOM 807 N N . GLN A 1 101 ? -12.391 -14.982 -5.197 1.00 84.06 101 GLN A N 1
ATOM 808 C CA . GLN A 1 101 ? -11.303 -15.477 -4.359 1.00 84.06 101 GLN A CA 1
ATOM 809 C C . GLN A 1 101 ? -10.723 -14.375 -3.464 1.00 84.06 101 GLN A C 1
ATOM 811 O O . GLN A 1 101 ? -10.801 -13.172 -3.749 1.00 84.06 101 GLN A O 1
ATOM 816 N N . ILE A 1 102 ? -10.135 -14.813 -2.349 1.00 90.12 102 ILE A N 1
ATOM 817 C CA . ILE A 1 102 ? -9.365 -13.955 -1.451 1.00 90.12 102 ILE A CA 1
ATOM 818 C C . ILE A 1 102 ? -7.995 -13.724 -2.085 1.00 90.12 102 ILE A C 1
ATOM 820 O O . ILE A 1 102 ? -7.279 -14.677 -2.387 1.00 90.12 102 ILE A O 1
ATOM 824 N N . SER A 1 103 ? -7.633 -12.456 -2.246 1.00 95.50 103 SER A N 1
ATOM 825 C CA . SER A 1 103 ? -6.311 -12.033 -2.702 1.00 95.50 103 SER A CA 1
ATOM 826 C C . SER A 1 103 ? -5.861 -10.836 -1.864 1.00 95.50 103 SER A C 1
ATOM 828 O O . SER A 1 103 ? -6.413 -9.742 -2.032 1.00 95.50 103 SER A O 1
ATOM 830 N N . PRO A 1 104 ? -4.881 -11.016 -0.958 1.00 96.38 104 PRO A N 1
ATOM 831 C CA . PRO A 1 104 ? -4.279 -9.926 -0.195 1.00 96.38 104 PRO A CA 1
ATOM 832 C C . PRO A 1 104 ? -3.812 -8.757 -1.071 1.00 96.38 104 PRO A C 1
ATOM 834 O O . PRO A 1 104 ? -4.014 -7.596 -0.710 1.00 96.38 104 PRO A O 1
ATOM 837 N N . PHE A 1 105 ? -3.240 -9.040 -2.246 1.00 96.50 105 PHE A N 1
ATOM 838 C CA . PHE A 1 105 ? -2.819 -8.022 -3.200 1.00 96.50 105 PHE A CA 1
ATOM 839 C C . PHE A 1 105 ? -3.995 -7.159 -3.646 1.00 96.50 105 PHE A C 1
ATOM 841 O O . PHE A 1 105 ? -3.953 -5.935 -3.512 1.00 96.50 105 PHE A O 1
ATOM 848 N N . TRP A 1 106 ? -5.057 -7.784 -4.159 1.00 95.94 106 TRP A N 1
ATOM 849 C CA . TRP A 1 106 ? -6.211 -7.051 -4.675 1.00 95.94 106 TRP A CA 1
ATOM 850 C C . TRP A 1 106 ? -7.006 -6.366 -3.566 1.00 95.94 106 TRP A C 1
ATOM 852 O O . TRP A 1 106 ? -7.506 -5.260 -3.775 1.00 95.94 106 TRP A O 1
ATOM 862 N N . ALA A 1 107 ? -7.056 -6.959 -2.373 1.00 95.94 107 ALA A N 1
ATOM 863 C CA . ALA A 1 107 ? -7.653 -6.338 -1.200 1.00 95.94 107 ALA A CA 1
ATOM 864 C C . ALA A 1 107 ? -6.916 -5.064 -0.789 1.00 95.94 107 ALA A C 1
ATOM 866 O O . ALA A 1 107 ? -7.530 -4.001 -0.655 1.00 95.94 107 ALA A O 1
ATOM 867 N N . PHE A 1 108 ? -5.588 -5.123 -0.683 1.00 96.81 108 PHE A N 1
ATOM 868 C CA . PHE A 1 108 ? -4.814 -3.939 -0.340 1.00 96.81 108 PHE A CA 1
ATOM 869 C C . PHE A 1 108 ? -4.783 -2.903 -1.472 1.00 96.81 108 PHE A C 1
ATOM 871 O O . PHE A 1 108 ? -4.810 -1.701 -1.206 1.00 96.81 108 PHE A O 1
ATOM 878 N N . MET A 1 109 ? -4.792 -3.338 -2.734 1.00 96.25 109 MET A N 1
ATOM 879 C CA . MET A 1 109 ? -4.907 -2.446 -3.887 1.00 96.25 109 MET A CA 1
ATOM 880 C C . MET A 1 109 ? -6.237 -1.676 -3.866 1.00 96.25 109 MET A C 1
ATOM 882 O O . MET A 1 109 ? -6.241 -0.455 -4.010 1.00 96.25 109 MET A O 1
ATOM 886 N N . ALA A 1 110 ? -7.360 -2.354 -3.610 1.00 94.94 110 ALA A N 1
ATOM 887 C CA . ALA A 1 110 ? -8.673 -1.716 -3.503 1.00 94.94 110 ALA A CA 1
ATOM 888 C C . ALA A 1 110 ? -8.739 -0.710 -2.340 1.00 94.94 110 ALA A C 1
ATOM 890 O O . ALA A 1 110 ? -9.326 0.369 -2.470 1.00 94.94 110 ALA A O 1
ATOM 891 N N . PHE A 1 111 ? -8.107 -1.032 -1.207 1.00 95.81 111 PHE A N 1
ATOM 892 C CA . PHE A 1 111 ? -7.920 -0.081 -0.112 1.00 95.81 111 PHE A CA 1
ATOM 893 C C . PHE A 1 111 ? -7.087 1.133 -0.552 1.00 95.81 111 PHE A C 1
ATOM 895 O O . PHE A 1 111 ? -7.505 2.274 -0.345 1.00 95.81 111 PHE A O 1
ATOM 902 N N . SER A 1 112 ? -5.949 0.903 -1.214 1.00 95.94 112 SER A N 1
ATOM 903 C CA . SER A 1 112 ? -5.061 1.959 -1.707 1.00 95.94 112 SER A CA 1
ATOM 904 C C . SER A 1 112 ? -5.763 2.911 -2.676 1.00 95.94 112 SER A C 1
ATOM 906 O O . SER A 1 112 ? -5.663 4.129 -2.508 1.00 95.94 112 SER A O 1
ATOM 908 N N . ASP A 1 113 ? -6.516 2.383 -3.640 1.00 95.25 113 ASP A N 1
ATOM 909 C CA . ASP A 1 113 ? -7.258 3.190 -4.609 1.00 95.25 113 ASP A CA 1
ATOM 910 C C . ASP A 1 113 ? -8.316 4.060 -3.933 1.00 95.25 113 ASP A C 1
ATOM 912 O O . ASP A 1 113 ? -8.489 5.223 -4.294 1.00 95.25 113 ASP A O 1
ATOM 916 N N . ARG A 1 114 ? -8.995 3.532 -2.909 1.00 93.50 114 ARG A N 1
ATOM 917 C CA . ARG A 1 114 ? -9.992 4.289 -2.147 1.00 93.50 114 ARG A CA 1
ATOM 918 C C . ARG A 1 114 ? -9.363 5.448 -1.381 1.00 93.50 114 ARG A C 1
ATOM 920 O O . ARG A 1 114 ? -9.884 6.563 -1.429 1.00 93.50 114 ARG A O 1
ATOM 927 N N . VAL A 1 115 ? -8.260 5.193 -0.678 1.00 94.44 115 VAL A N 1
ATOM 928 C CA . VAL A 1 115 ? -7.527 6.241 0.049 1.00 94.44 115 VAL A CA 1
ATOM 929 C C . VAL A 1 115 ? -7.066 7.322 -0.931 1.00 94.44 115 VAL A C 1
ATOM 931 O O . VAL A 1 115 ? -7.244 8.514 -0.672 1.00 94.44 115 VAL A O 1
ATOM 934 N N . TRP A 1 116 ? -6.551 6.918 -2.095 1.00 94.81 116 TRP A N 1
ATOM 935 C CA . TRP A 1 116 ? -6.150 7.853 -3.141 1.00 94.81 116 TRP A CA 1
ATOM 936 C C . TRP A 1 116 ? -7.329 8.666 -3.690 1.00 94.81 116 TRP A C 1
ATOM 938 O O . TRP A 1 116 ? -7.212 9.883 -3.814 1.00 94.81 116 TRP A O 1
ATOM 948 N N . ALA A 1 117 ? -8.473 8.034 -3.959 1.00 93.44 117 ALA A N 1
ATOM 949 C CA . ALA A 1 117 ? -9.665 8.713 -4.462 1.00 93.44 117 ALA A CA 1
ATOM 950 C C . ALA A 1 117 ? -10.187 9.790 -3.496 1.00 93.44 117 ALA A C 1
ATOM 952 O O . ALA A 1 117 ? -10.695 10.815 -3.946 1.00 93.44 117 ALA A O 1
ATOM 953 N N . ARG A 1 118 ? -10.038 9.586 -2.179 1.00 90.38 118 ARG A N 1
ATOM 954 C CA . ARG A 1 118 ? -10.463 10.561 -1.165 1.00 90.38 118 ARG A CA 1
ATOM 955 C C . ARG A 1 118 ? -9.459 11.691 -0.952 1.00 90.38 118 ARG A C 1
ATOM 957 O O . ARG A 1 118 ? -9.865 12.839 -0.797 1.00 90.38 118 ARG A O 1
ATOM 964 N N . HIS A 1 119 ? -8.167 11.374 -0.901 1.00 89.44 119 HIS A N 1
ATOM 965 C CA . HIS A 1 119 ? -7.148 12.329 -0.443 1.00 89.44 119 HIS A CA 1
ATOM 966 C C . HIS A 1 119 ? -6.297 12.925 -1.556 1.00 89.44 119 HIS A C 1
ATOM 968 O O . HIS A 1 119 ? -5.743 14.007 -1.369 1.00 89.44 119 HIS A O 1
ATOM 974 N N . GLN A 1 120 ? -6.133 12.205 -2.670 1.00 86.94 120 GLN A N 1
ATOM 975 C CA . GLN A 1 120 ? -5.200 12.523 -3.759 1.00 86.94 120 GLN A CA 1
ATOM 976 C C . GLN A 1 120 ? -3.777 12.844 -3.265 1.00 86.94 120 GLN A C 1
ATOM 978 O O . GLN A 1 120 ? -3.049 13.652 -3.843 1.00 86.94 120 GLN A O 1
ATOM 983 N N . LYS A 1 121 ? -3.374 12.222 -2.148 1.00 79.38 121 LYS A N 1
ATOM 984 C CA . LYS A 1 121 ? -2.093 12.453 -1.476 1.00 79.38 121 LYS A CA 1
ATOM 985 C C . LYS A 1 121 ? -1.473 11.140 -1.017 1.00 79.38 121 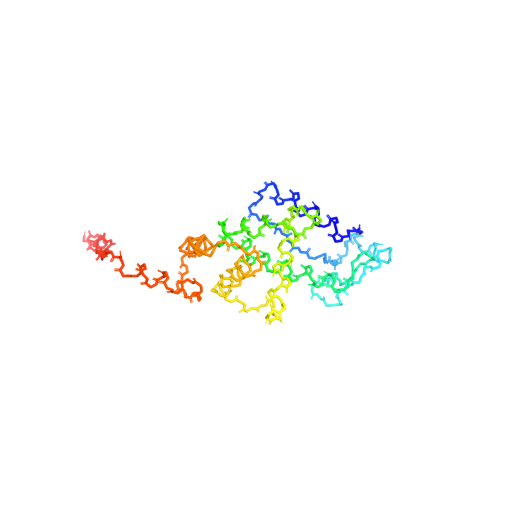LYS A C 1
ATOM 987 O O . LYS A 1 121 ? -2.137 10.284 -0.438 1.00 79.38 121 LYS A O 1
ATOM 992 N N . THR A 1 122 ? -0.173 10.994 -1.259 1.00 72.50 122 THR A N 1
ATOM 993 C CA . THR A 1 122 ? 0.632 9.853 -0.788 1.00 72.50 122 THR A CA 1
ATOM 994 C C . THR A 1 122 ? 1.446 10.168 0.465 1.00 72.50 122 THR A C 1
ATOM 996 O O . THR A 1 122 ? 1.753 9.272 1.247 1.00 72.50 122 THR A O 1
ATOM 999 N N . ALA A 1 123 ? 1.779 11.440 0.679 1.00 66.56 123 ALA A N 1
ATOM 1000 C CA . ALA A 1 123 ? 2.372 11.950 1.908 1.00 66.56 123 ALA A CA 1
ATOM 1001 C C . ALA A 1 123 ? 1.286 12.657 2.742 1.00 66.56 123 ALA A C 1
ATOM 1003 O O . ALA A 1 123 ? 0.289 13.099 2.182 1.00 66.56 123 ALA A O 1
ATOM 1004 N N . PHE A 1 124 ? 1.491 12.798 4.055 1.00 70.19 124 PHE A N 1
ATOM 1005 C CA . PHE A 1 124 ? 0.688 13.619 4.988 1.00 70.19 124 PHE A CA 1
ATOM 1006 C C . PHE A 1 124 ? -0.522 12.994 5.698 1.00 70.19 124 PHE A C 1
ATOM 1008 O O . PHE A 1 124 ? -1.115 13.685 6.521 1.00 70.19 124 PHE A O 1
ATOM 1015 N N . LEU A 1 125 ? -0.857 11.716 5.497 1.00 81.06 125 LEU A N 1
ATOM 1016 C CA . LEU A 1 125 ? -1.820 11.071 6.400 1.00 81.06 125 LEU A CA 1
ATOM 1017 C C . LEU A 1 125 ? -1.170 10.824 7.762 1.00 81.06 125 LEU A C 1
ATOM 1019 O O . LEU A 1 125 ? -0.159 10.117 7.867 1.00 81.06 125 LEU A O 1
ATOM 1023 N N . THR A 1 126 ? -1.743 11.436 8.796 1.00 87.81 126 THR A N 1
ATOM 1024 C CA . THR A 1 126 ? -1.318 11.220 10.177 1.00 87.81 126 THR A CA 1
ATOM 1025 C C . THR A 1 126 ? -1.698 9.807 10.634 1.00 87.81 126 THR A C 1
ATOM 1027 O O . THR A 1 126 ? -2.555 9.164 10.019 1.00 87.81 126 THR A O 1
ATOM 1030 N N . PRO A 1 127 ? -1.069 9.272 11.695 1.00 86.50 127 PRO A N 1
ATOM 1031 C CA . PRO A 1 127 ? -1.410 7.946 12.211 1.00 86.50 127 PRO A CA 1
ATOM 1032 C C . PRO A 1 127 ? -2.903 7.788 12.529 1.00 86.50 127 PRO A C 1
ATOM 1034 O O . PRO A 1 127 ? -3.476 6.744 12.244 1.00 86.50 127 PRO A O 1
ATOM 1037 N N . GLU A 1 128 ? -3.544 8.822 13.071 1.00 89.56 128 GLU A N 1
ATOM 1038 C CA . GLU A 1 128 ? -4.978 8.826 13.350 1.00 89.56 128 GLU A CA 1
ATOM 1039 C C . GLU A 1 128 ? -5.841 8.847 12.086 1.00 89.56 128 GLU A C 1
ATOM 1041 O O . GLU A 1 128 ? -6.853 8.154 12.047 1.00 89.56 128 GLU A O 1
ATOM 1046 N N . ASN A 1 129 ? -5.419 9.535 11.018 1.00 91.38 129 ASN A N 1
ATOM 1047 C CA . ASN A 1 129 ? -6.138 9.450 9.747 1.00 91.38 129 ASN A CA 1
ATOM 1048 C C . ASN A 1 129 ? -6.040 8.052 9.130 1.00 91.38 129 ASN A C 1
ATOM 1050 O O . ASN A 1 129 ? -7.007 7.597 8.534 1.00 91.38 129 ASN A O 1
ATOM 1054 N N . TRP A 1 130 ? -4.922 7.340 9.304 1.00 93.75 130 TRP A N 1
ATOM 1055 C CA . TRP A 1 130 ? -4.836 5.940 8.875 1.00 93.75 130 TRP A CA 1
ATOM 1056 C C . TRP A 1 130 ? -5.833 5.046 9.609 1.00 93.75 130 TRP A C 1
ATOM 1058 O O . TRP A 1 130 ? -6.457 4.198 8.979 1.00 93.75 130 TRP A O 1
ATOM 1068 N N . VAL A 1 131 ? -6.013 5.256 10.914 1.00 95.44 131 VAL A N 1
ATOM 1069 C CA . VAL A 1 131 ? -7.013 4.527 11.709 1.00 95.44 131 VAL A CA 1
ATOM 1070 C C . VAL A 1 131 ? -8.420 4.773 11.155 1.00 95.44 131 VAL A C 1
ATOM 1072 O O . VAL A 1 131 ? -9.155 3.815 10.922 1.00 95.44 131 VAL A O 1
ATOM 1075 N N . ASP A 1 132 ? -8.769 6.034 10.884 1.00 95.25 132 ASP A N 1
ATOM 1076 C CA . ASP A 1 132 ? -10.083 6.401 10.341 1.00 95.25 132 ASP A CA 1
ATOM 1077 C C . ASP A 1 132 ? -10.289 5.869 8.904 1.00 95.25 132 ASP A C 1
ATOM 1079 O O . ASP A 1 132 ? -11.348 5.330 8.589 1.00 95.25 132 ASP A O 1
ATOM 1083 N N . GLU A 1 133 ? -9.269 5.913 8.040 1.00 95.44 133 GLU A N 1
ATOM 1084 C CA . GLU A 1 133 ? -9.368 5.373 6.675 1.00 95.44 133 GLU A CA 1
ATOM 1085 C C . GLU A 1 133 ? -9.552 3.854 6.640 1.00 95.44 133 GLU A C 1
ATOM 1087 O O . GLU A 1 133 ? -10.319 3.341 5.817 1.00 95.44 133 GLU A O 1
ATOM 1092 N N . ILE A 1 134 ? -8.856 3.135 7.526 1.00 96.50 134 ILE A N 1
ATOM 1093 C CA . ILE A 1 134 ? -8.989 1.683 7.666 1.00 96.50 134 ILE A CA 1
ATOM 1094 C C . ILE A 1 134 ? -10.381 1.339 8.196 1.00 96.50 134 ILE A C 1
ATOM 1096 O O . ILE A 1 134 ? -11.043 0.478 7.616 1.00 96.50 134 ILE A O 1
ATOM 1100 N N . PHE A 1 135 ? -10.849 2.038 9.236 1.00 97.19 135 PHE A N 1
ATOM 1101 C CA . PHE A 1 135 ? -12.202 1.874 9.770 1.00 97.19 135 PHE A CA 1
ATOM 1102 C C . PHE A 1 135 ? -13.250 2.035 8.670 1.00 97.19 135 PHE A C 1
ATOM 1104 O O . PHE A 1 135 ? -14.048 1.130 8.421 1.00 97.19 135 PHE A O 1
ATOM 1111 N N . ASP A 1 136 ? -13.199 3.156 7.955 1.00 95.88 136 ASP A N 1
ATOM 1112 C CA . ASP A 1 136 ? -14.166 3.453 6.915 1.00 95.88 136 ASP A CA 1
ATOM 1113 C C . ASP A 1 136 ? -14.125 2.433 5.768 1.00 95.88 136 ASP A C 1
ATOM 1115 O O . ASP A 1 136 ? -15.144 2.173 5.130 1.00 95.88 136 ASP A O 1
ATOM 1119 N N . HIS A 1 137 ? -12.953 1.889 5.435 1.00 95.50 137 HIS A N 1
ATOM 1120 C CA . HIS A 1 137 ? -12.858 0.856 4.407 1.00 95.50 137 HIS A CA 1
ATOM 1121 C C . HIS A 1 137 ? -13.486 -0.459 4.887 1.00 95.50 137 HIS A C 1
ATOM 1123 O O . HIS A 1 137 ? -14.333 -1.021 4.195 1.00 95.50 137 HIS A O 1
ATOM 1129 N N . LEU A 1 138 ? -13.125 -0.922 6.083 1.00 95.62 138 LEU A N 1
ATOM 1130 C CA . LEU A 1 138 ? -13.638 -2.174 6.639 1.00 95.62 138 LEU A CA 1
ATOM 1131 C C . LEU A 1 138 ? -15.163 -2.120 6.847 1.00 95.62 138 LEU A C 1
ATOM 1133 O O . LEU A 1 138 ? -15.873 -3.042 6.456 1.00 95.62 138 LEU A O 1
ATOM 1137 N N . VAL A 1 139 ? -15.693 -1.021 7.383 1.00 95.88 139 VAL A N 1
ATOM 1138 C CA . VAL A 1 139 ? -17.130 -0.912 7.679 1.00 95.88 139 VAL A CA 1
ATOM 1139 C C . VAL A 1 139 ? -17.925 -0.482 6.449 1.00 95.88 139 VAL A C 1
ATOM 1141 O O . VAL A 1 139 ? -18.827 -1.189 6.012 1.00 95.88 139 VAL A O 1
ATOM 1144 N N . LEU A 1 140 ? -17.587 0.657 5.835 1.00 93.88 140 LEU A N 1
ATOM 1145 C CA . LEU A 1 140 ? -18.439 1.238 4.788 1.00 93.88 140 LEU A CA 1
ATOM 1146 C C . LEU A 1 140 ? -18.268 0.555 3.429 1.00 93.88 140 LEU A C 1
ATOM 1148 O O . LEU A 1 140 ? -19.188 0.585 2.613 1.00 93.88 140 LEU A O 1
ATOM 1152 N N . ARG A 1 141 ? -17.085 -0.009 3.137 1.00 91.25 141 ARG A N 1
ATOM 1153 C CA . ARG A 1 141 ? -16.829 -0.672 1.847 1.00 91.25 141 ARG A CA 1
ATOM 1154 C C . ARG A 1 141 ? -16.998 -2.181 1.925 1.00 91.25 141 ARG A C 1
ATOM 1156 O O . ARG A 1 141 ? -17.586 -2.744 1.005 1.00 91.25 141 ARG A O 1
ATOM 1163 N N . LEU A 1 142 ? -16.470 -2.806 2.973 1.00 91.12 142 LEU A N 1
ATOM 1164 C CA . LEU A 1 142 ? -16.483 -4.260 3.126 1.00 91.12 142 LEU A CA 1
ATOM 1165 C C . LEU A 1 142 ? -17.650 -4.772 3.983 1.00 91.12 142 LEU A C 1
ATOM 1167 O O . LEU A 1 142 ? -17.907 -5.971 3.974 1.00 91.12 142 LEU A O 1
ATOM 1171 N N . GLY A 1 143 ? -18.385 -3.890 4.668 1.00 93.31 143 GLY A N 1
ATOM 1172 C CA . GLY A 1 143 ? -19.575 -4.269 5.434 1.00 93.31 143 GLY A CA 1
ATOM 1173 C C . GLY A 1 143 ? -19.269 -5.107 6.675 1.00 93.31 143 GLY A C 1
ATOM 1174 O O . GLY A 1 143 ? -20.136 -5.853 7.125 1.00 93.31 143 GLY A O 1
ATOM 1175 N N . LEU A 1 144 ? -18.044 -5.028 7.205 1.00 95.06 144 LEU A N 1
ATOM 1176 C CA . LEU A 1 144 ? -17.691 -5.696 8.455 1.00 95.06 144 LEU A CA 1
ATOM 1177 C C . LEU A 1 144 ? -18.431 -5.064 9.635 1.00 95.06 144 LEU A C 1
ATOM 1179 O O . LEU A 1 144 ? -18.746 -3.872 9.624 1.00 95.06 144 LEU A O 1
ATOM 1183 N N . ASP A 1 145 ? -18.657 -5.877 10.667 1.00 96.44 145 ASP A N 1
ATOM 1184 C CA . ASP A 1 145 ? -19.288 -5.434 11.904 1.00 96.44 145 ASP A CA 1
ATOM 1185 C C . ASP A 1 145 ? -18.519 -4.263 12.533 1.00 96.44 145 ASP A C 1
ATOM 1187 O O . ASP A 1 145 ? -17.304 -4.317 12.748 1.00 96.44 145 ASP A O 1
ATOM 1191 N N . GLU A 1 146 ? -19.244 -3.184 12.811 1.00 96.69 146 GLU A N 1
ATOM 1192 C CA . GLU A 1 146 ? -18.653 -1.937 13.276 1.00 96.69 146 GLU A CA 1
ATOM 1193 C C . GLU A 1 146 ? -17.991 -2.101 14.648 1.00 96.69 146 GLU A C 1
ATOM 1195 O O . GLU A 1 146 ? -16.901 -1.571 14.885 1.00 96.69 146 GLU A O 1
ATOM 1200 N N . GLU A 1 147 ? -18.635 -2.837 15.553 1.00 95.56 147 GLU A N 1
ATOM 1201 C CA . GLU A 1 147 ? -18.142 -3.042 16.908 1.00 95.56 147 GLU A CA 1
ATOM 1202 C C . GLU A 1 147 ? -16.845 -3.854 16.894 1.00 95.56 147 GLU A C 1
ATOM 1204 O O . GLU A 1 147 ? -15.864 -3.449 17.527 1.00 95.56 147 GLU A O 1
ATOM 1209 N N . LEU A 1 148 ? -16.801 -4.938 16.117 1.00 96.00 148 LEU A N 1
ATOM 1210 C CA . LEU A 1 148 ? -15.599 -5.729 15.876 1.00 96.00 148 LEU A CA 1
ATOM 1211 C C . LEU A 1 148 ? -14.451 -4.843 15.384 1.00 96.00 148 LEU A C 1
ATOM 1213 O O . LEU A 1 148 ? -13.385 -4.816 16.003 1.00 96.00 148 LEU A O 1
ATOM 1217 N N . VAL A 1 149 ? -14.673 -4.081 14.308 1.00 97.12 149 VAL A N 1
ATOM 1218 C CA . VAL A 1 149 ? -13.625 -3.255 13.692 1.00 97.12 149 VAL A CA 1
ATOM 1219 C C . VAL A 1 149 ? -13.117 -2.190 14.667 1.00 97.12 149 VAL A C 1
ATOM 1221 O O . VAL A 1 149 ? -11.900 -2.019 14.797 1.00 97.12 149 VAL A O 1
ATOM 1224 N N . ARG A 1 150 ? -14.006 -1.500 15.402 1.00 96.69 150 ARG A N 1
ATOM 1225 C CA . ARG A 1 150 ? -13.590 -0.503 16.408 1.00 96.69 150 ARG A CA 1
ATOM 1226 C C . ARG A 1 150 ? -12.754 -1.135 17.515 1.00 96.69 150 ARG A C 1
ATOM 1228 O O . ARG A 1 150 ? -11.745 -0.551 17.905 1.00 96.69 150 ARG A O 1
ATOM 1235 N N . HIS A 1 151 ? -13.131 -2.311 18.017 1.00 95.94 151 HIS A N 1
ATOM 1236 C CA . HIS A 1 151 ? -12.367 -2.995 19.062 1.00 95.94 151 HIS A CA 1
ATOM 1237 C C . HIS A 1 151 ? -10.999 -3.474 18.564 1.00 95.94 151 HIS A C 1
ATOM 1239 O O . HIS A 1 151 ? -10.003 -3.316 19.278 1.00 95.94 151 HIS A O 1
ATOM 1245 N N . THR A 1 152 ? -10.915 -4.007 17.342 1.00 97.12 152 THR A N 1
ATOM 1246 C CA . THR A 1 152 ? -9.637 -4.417 16.743 1.00 97.12 152 THR A CA 1
ATOM 1247 C C . THR A 1 152 ? -8.706 -3.219 16.557 1.00 97.12 152 THR A C 1
ATOM 1249 O O . THR A 1 152 ? -7.569 -3.254 17.034 1.00 97.12 152 THR A O 1
ATOM 1252 N N . LEU A 1 153 ? -9.209 -2.126 15.971 1.00 96.69 153 LEU A N 1
ATOM 1253 C CA . LEU A 1 153 ? -8.448 -0.886 15.798 1.00 96.69 153 LEU A CA 1
ATOM 1254 C C . LEU A 1 153 ? -8.040 -0.266 17.133 1.00 96.69 153 LEU A C 1
ATOM 1256 O O . LEU A 1 153 ? -6.913 0.202 17.263 1.00 96.69 153 LEU A O 1
ATOM 1260 N N . LEU A 1 154 ? -8.915 -0.281 18.143 1.00 95.19 154 LEU A N 1
ATOM 1261 C CA . LEU A 1 154 ? -8.584 0.210 19.480 1.00 95.19 154 LEU A CA 1
ATOM 1262 C C . LEU A 1 154 ? -7.440 -0.594 20.104 1.00 95.19 154 LEU A C 1
ATOM 1264 O O . LEU A 1 154 ? -6.539 -0.006 20.701 1.00 95.19 154 LEU A O 1
ATOM 1268 N N . SER A 1 155 ? -7.455 -1.921 19.960 1.00 94.81 155 SER A N 1
ATOM 1269 C CA . SER A 1 155 ? -6.388 -2.780 20.475 1.00 94.81 155 SER A CA 1
ATOM 1270 C C . SER A 1 155 ? -5.039 -2.462 19.828 1.00 94.81 155 SER A C 1
ATOM 1272 O O . SER A 1 155 ? -4.041 -2.363 20.541 1.00 94.81 155 SER A O 1
ATOM 1274 N N . ASP A 1 156 ? -5.008 -2.297 18.506 1.00 95.50 156 ASP A N 1
ATOM 1275 C CA . ASP A 1 156 ? -3.808 -1.902 17.761 1.00 95.50 156 ASP A CA 1
ATOM 1276 C C . ASP A 1 156 ? -3.339 -0.490 18.171 1.00 95.50 156 ASP A C 1
ATOM 1278 O O . ASP A 1 156 ? -2.164 -0.266 18.472 1.00 95.50 156 ASP A O 1
ATOM 1282 N N . TYR A 1 157 ? -4.278 0.453 18.292 1.00 93.12 157 TYR A N 1
ATOM 1283 C CA . TYR A 1 157 ? -4.012 1.842 18.665 1.00 93.12 157 TYR A CA 1
ATOM 1284 C C . TYR A 1 157 ? -3.392 1.985 20.061 1.00 93.12 157 TYR A C 1
ATOM 1286 O O . TYR A 1 157 ? -2.429 2.730 20.258 1.00 93.12 157 TYR A O 1
ATOM 1294 N N . LEU A 1 158 ? -3.928 1.260 21.046 1.00 91.50 158 LEU A N 1
ATOM 1295 C CA . LEU A 1 158 ? -3.401 1.261 22.411 1.00 91.50 158 LEU A CA 1
ATOM 1296 C C . LEU A 1 158 ? -2.017 0.604 22.477 1.00 91.50 158 LEU A C 1
ATOM 1298 O O . LEU A 1 158 ? -1.142 1.108 23.184 1.00 91.50 158 LEU A O 1
ATOM 1302 N N . ALA A 1 159 ? -1.802 -0.481 21.725 1.00 90.81 159 ALA A N 1
ATOM 1303 C CA . ALA A 1 159 ? -0.514 -1.167 21.661 1.00 90.81 159 ALA A CA 1
ATOM 1304 C C . ALA A 1 159 ? 0.587 -0.296 21.034 1.00 90.81 159 ALA A C 1
ATOM 1306 O O . ALA A 1 159 ? 1.749 -0.399 21.424 1.00 90.81 159 ALA A O 1
ATOM 1307 N N . SER A 1 160 ? 0.234 0.612 20.118 1.00 87.94 160 SER A N 1
ATOM 1308 C CA . SER A 1 160 ? 1.200 1.501 19.468 1.00 87.94 160 SER A CA 1
ATOM 1309 C C . SER A 1 160 ? 1.707 2.642 20.367 1.00 87.94 160 SER A C 1
ATOM 1311 O O . SER A 1 160 ? 2.582 3.400 19.947 1.00 87.94 160 SER A O 1
ATOM 1313 N N . GLY A 1 161 ? 1.116 2.847 21.553 1.00 82.62 161 GLY A N 1
ATOM 1314 C CA . GLY A 1 161 ? 1.446 3.959 22.455 1.00 82.62 161 GLY A CA 1
ATOM 1315 C C . GLY A 1 161 ? 1.026 5.348 21.948 1.00 82.62 161 GLY A C 1
ATOM 1316 O O . GLY A 1 161 ? 1.467 6.363 22.497 1.00 82.62 161 GLY A O 1
ATOM 1317 N N . ALA A 1 162 ? 0.190 5.414 20.906 1.00 83.75 162 ALA A N 1
ATOM 1318 C CA . ALA A 1 162 ? -0.289 6.673 20.346 1.00 83.75 162 ALA A CA 1
ATOM 1319 C C . ALA A 1 162 ? -1.256 7.390 21.309 1.00 83.75 162 ALA A C 1
ATOM 1321 O O . ALA A 1 162 ? -1.938 6.769 22.124 1.00 83.75 162 ALA A O 1
ATOM 1322 N N . ARG A 1 163 ? -1.291 8.728 21.237 1.00 82.69 163 ARG A N 1
ATOM 1323 C CA . ARG A 1 163 ? -2.086 9.590 22.141 1.00 82.69 163 ARG A CA 1
ATOM 1324 C C . ARG A 1 163 ? -3.041 10.546 21.427 1.00 82.69 163 ARG A C 1
ATOM 1326 O O . ARG A 1 163 ? -3.714 11.334 22.085 1.00 82.69 163 ARG A O 1
ATOM 1333 N N . ALA A 1 164 ? -3.056 10.521 20.099 1.00 86.69 164 ALA A N 1
ATOM 1334 C CA . ALA A 1 164 ? -4.025 11.270 19.311 1.00 86.69 164 ALA A CA 1
ATOM 1335 C C . ALA A 1 164 ? -5.446 10.701 19.511 1.00 86.69 164 ALA A C 1
ATOM 1337 O O . ALA A 1 164 ? -5.674 9.764 20.280 1.00 86.69 164 ALA A O 1
ATOM 1338 N N . LYS A 1 165 ? -6.431 11.288 18.832 1.00 87.56 165 LYS A N 1
ATOM 1339 C CA . LYS A 1 165 ? -7.828 10.875 18.970 1.00 87.56 165 LYS A CA 1
ATOM 1340 C C . LYS A 1 165 ? -8.463 10.667 17.591 1.00 87.56 165 LYS A C 1
ATOM 1342 O O . LYS A 1 165 ? -9.093 11.596 17.089 1.00 87.56 165 LYS A O 1
ATOM 1347 N N . PRO A 1 166 ? -8.289 9.478 16.979 1.00 91.69 166 PRO A N 1
ATOM 1348 C CA . PRO A 1 166 ? -8.993 9.118 15.750 1.00 91.69 166 PRO A CA 1
ATOM 1349 C C . PRO A 1 166 ? -10.502 9.266 15.938 1.00 91.69 166 PRO A C 1
ATOM 1351 O O . PRO A 1 166 ? -11.026 8.975 17.022 1.00 91.69 166 PRO A O 1
ATOM 1354 N N . GLN A 1 167 ? -11.207 9.710 14.902 1.00 92.94 167 GLN A N 1
ATOM 1355 C CA . GLN A 1 167 ? -12.642 9.978 14.984 1.00 92.94 167 GLN A CA 1
ATOM 1356 C C . GLN A 1 167 ? -13.415 8.703 15.331 1.00 92.94 167 GLN A C 1
ATOM 1358 O O . GLN A 1 167 ? -14.238 8.707 16.254 1.00 92.94 167 GLN A O 1
ATOM 1363 N N . CYS A 1 168 ? -13.076 7.584 14.686 1.00 93.12 168 CYS A N 1
ATOM 1364 C CA . CYS A 1 168 ? -13.715 6.293 14.931 1.00 93.12 168 CYS A CA 1
ATOM 1365 C C . CYS A 1 168 ? -13.404 5.695 16.321 1.00 93.12 168 CYS A C 1
ATOM 1367 O O . CYS A 1 168 ? -14.088 4.782 16.776 1.00 93.12 168 CYS A O 1
ATOM 1369 N N . LEU A 1 169 ? -12.427 6.217 17.064 1.00 93.31 169 LEU A N 1
ATOM 1370 C CA . LEU A 1 169 ? -12.118 5.744 18.422 1.00 93.31 169 LEU A CA 1
ATOM 1371 C C . LEU A 1 169 ? -12.449 6.774 19.506 1.00 93.31 169 LEU A C 1
ATOM 1373 O O . LEU A 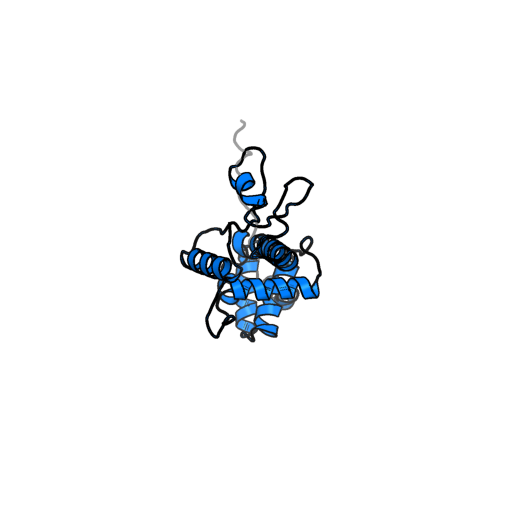1 169 ? -12.314 6.488 20.697 1.00 93.31 169 LEU A O 1
ATOM 1377 N N . SER A 1 170 ? -12.917 7.964 19.121 1.00 90.12 170 SER A N 1
ATOM 1378 C CA . SER A 1 170 ? -13.044 9.114 20.019 1.00 90.12 170 SER A CA 1
ATOM 1379 C C . SER A 1 170 ? -13.915 8.830 21.250 1.00 90.12 170 SER A C 1
ATOM 1381 O O . SER A 1 170 ? -13.534 9.183 22.368 1.00 90.12 170 SER A O 1
ATOM 1383 N N . LEU A 1 171 ? -15.049 8.143 21.073 1.00 86.31 171 LEU A N 1
ATOM 1384 C CA . LEU A 1 171 ? -15.955 7.786 22.172 1.00 86.31 171 LEU A CA 1
ATOM 1385 C C . LEU A 1 171 ? -15.364 6.716 23.102 1.00 86.31 171 LEU A C 1
ATOM 1387 O O . LEU A 1 171 ? -15.537 6.793 24.318 1.00 86.31 171 LEU A O 1
ATOM 1391 N N . LEU A 1 172 ? -14.652 5.735 22.543 1.00 85.38 172 LEU A N 1
ATOM 1392 C CA . LEU A 1 172 ? -14.064 4.632 23.305 1.00 85.38 172 LEU A CA 1
ATOM 1393 C C . LEU A 1 172 ? -12.880 5.113 24.148 1.00 85.38 172 LEU A C 1
ATOM 1395 O O . LEU A 1 172 ? -12.805 4.812 25.335 1.00 85.38 172 LEU A O 1
ATOM 1399 N N . LEU A 1 173 ? -12.011 5.949 23.576 1.00 84.50 173 LEU A N 1
ATOM 1400 C CA . LEU A 1 173 ? -10.858 6.511 24.284 1.00 84.50 173 LEU A CA 1
ATOM 1401 C C . LEU A 1 173 ? -11.268 7.421 25.452 1.00 84.50 173 LEU A C 1
ATOM 1403 O O . LEU A 1 173 ? -10.607 7.421 26.489 1.00 84.50 173 LEU A O 1
ATOM 1407 N N . THR A 1 174 ? -12.379 8.155 25.321 1.00 78.06 174 THR A N 1
ATOM 1408 C CA . THR A 1 174 ? -12.920 8.972 26.418 1.00 78.06 174 THR A CA 1
ATOM 1409 C C . THR A 1 174 ? -13.475 8.120 27.562 1.00 78.06 174 THR A C 1
ATOM 1411 O O . THR A 1 174 ? -13.308 8.492 28.721 1.00 78.06 174 THR A O 1
ATOM 1414 N N . LYS A 1 175 ? -14.071 6.954 27.282 1.00 69.88 1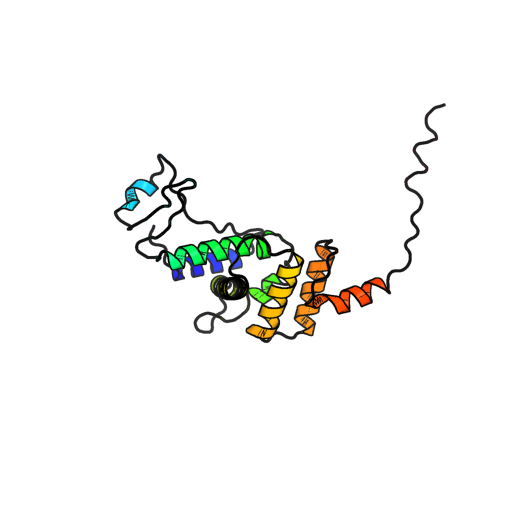75 LYS A N 1
ATOM 1415 C CA . LYS A 1 175 ? -14.523 6.026 28.334 1.00 69.88 175 LYS A CA 1
ATOM 1416 C C . LYS A 1 175 ? -13.341 5.411 29.095 1.00 69.88 175 LYS A C 1
ATOM 1418 O O . LYS A 1 175 ? -13.370 5.356 30.320 1.00 69.88 175 LYS A O 1
ATOM 1423 N N . THR A 1 176 ? -12.264 5.046 28.397 1.00 60.41 176 THR A N 1
ATOM 1424 C CA . THR A 1 176 ? -11.063 4.443 29.007 1.00 60.41 176 THR A CA 1
ATOM 1425 C C . THR A 1 176 ? -10.267 5.420 29.884 1.00 60.41 176 THR A C 1
ATOM 1427 O O . THR A 1 176 ? -9.617 4.999 30.841 1.00 60.41 176 THR A O 1
ATOM 1430 N N . SER A 1 177 ? -10.307 6.733 29.613 1.00 56.72 177 SER A N 1
ATOM 1431 C CA . SER A 1 177 ? -9.637 7.726 30.472 1.00 56.72 177 SER A CA 1
ATOM 1432 C C . SER A 1 177 ? -10.303 7.909 31.839 1.00 56.72 177 SER A C 1
ATOM 1434 O O . SER A 1 177 ? -9.630 8.317 32.781 1.00 56.72 177 SER A O 1
ATOM 1436 N N . VAL A 1 178 ? -11.594 7.587 31.965 1.00 52.47 178 VAL A N 1
ATOM 1437 C CA . VAL A 1 178 ? -12.352 7.730 33.222 1.00 52.47 178 VAL A CA 1
ATOM 1438 C C . VAL A 1 178 ? -12.115 6.540 34.167 1.00 52.47 178 VAL A C 1
ATOM 1440 O O . VAL A 1 178 ? -12.337 6.658 35.366 1.00 52.47 178 VAL A O 1
ATOM 1443 N N . SER A 1 179 ? -11.596 5.412 33.670 1.00 45.53 179 SER A N 1
ATOM 1444 C CA . SER A 1 179 ? -11.437 4.173 34.446 1.00 45.53 179 SER A CA 1
ATOM 1445 C C . SER A 1 179 ? -10.005 3.868 34.904 1.00 45.53 179 SER A C 1
ATOM 1447 O O . SER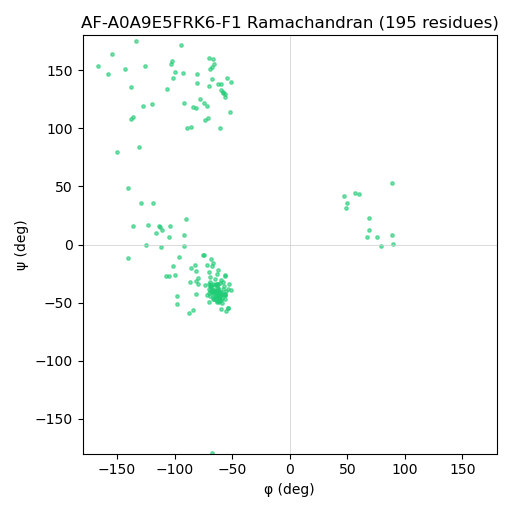 A 1 179 ? -9.720 2.723 35.253 1.00 45.53 179 SER A O 1
ATOM 1449 N N . ARG A 1 180 ? -9.070 4.829 34.889 1.00 38.31 180 ARG A N 1
ATOM 1450 C CA . ARG A 1 180 ? -7.714 4.584 35.418 1.00 38.31 180 ARG A CA 1
ATOM 1451 C C . ARG A 1 180 ? -7.682 4.794 36.938 1.00 38.31 180 ARG A C 1
ATOM 1453 O O . ARG A 1 180 ? -7.887 5.927 37.370 1.00 38.31 180 ARG A O 1
ATOM 1460 N N . PRO A 1 181 ? -7.355 3.771 37.754 1.00 39.03 181 PRO A N 1
ATOM 1461 C CA . PRO A 1 181 ? -6.939 4.005 39.129 1.00 39.03 181 PRO A CA 1
ATOM 1462 C C . PRO A 1 181 ? -5.651 4.832 39.109 1.00 39.03 181 PRO A C 1
ATOM 1464 O O . PRO A 1 181 ? -4.753 4.587 38.297 1.00 39.03 181 PRO A O 1
ATOM 1467 N N . SER A 1 182 ? -5.561 5.817 39.996 1.00 37.69 182 SER A N 1
ATOM 1468 C CA . SER A 1 182 ? -4.358 6.610 40.225 1.00 37.69 182 SER A CA 1
ATOM 1469 C C . SER A 1 182 ? -3.213 5.700 40.675 1.00 37.69 182 SER A C 1
ATOM 1471 O O . SER A 1 182 ? -3.138 5.309 41.839 1.00 37.69 182 SER A O 1
ATOM 1473 N N . VAL A 1 183 ? -2.310 5.349 39.760 1.00 43.84 183 VAL A N 1
ATOM 1474 C CA . VAL A 1 183 ? -1.038 4.731 40.140 1.00 43.84 183 VAL A CA 1
ATOM 1475 C C . VAL A 1 183 ? -0.200 5.823 40.795 1.00 43.84 183 VAL A C 1
ATOM 1477 O O . VAL A 1 183 ? 0.247 6.760 40.133 1.00 43.84 183 VAL A O 1
ATOM 1480 N N . HIS A 1 184 ? -0.039 5.711 42.112 1.00 41.28 184 HIS A N 1
ATOM 1481 C CA . HIS A 1 184 ? 0.894 6.507 42.895 1.00 41.28 184 HIS A CA 1
ATOM 1482 C C . HIS A 1 184 ? 2.292 6.424 42.268 1.00 41.28 184 HIS A C 1
ATOM 1484 O O . HIS A 1 184 ? 2.927 5.372 42.245 1.00 41.28 184 HIS A O 1
ATOM 1490 N N . LEU A 1 185 ? 2.770 7.556 41.759 1.00 44.50 185 LEU A N 1
ATOM 1491 C CA . LEU A 1 185 ? 4.183 7.786 41.503 1.00 44.50 185 LEU A CA 1
ATOM 1492 C C . LEU A 1 185 ? 4.875 7.996 42.850 1.00 44.50 185 LEU A C 1
ATOM 1494 O O . LEU A 1 185 ? 4.719 9.067 43.422 1.00 44.50 185 LEU A O 1
ATOM 1498 N N . THR A 1 186 ? 5.663 7.029 43.319 1.00 48.09 186 THR A N 1
ATOM 1499 C CA . THR A 1 186 ? 6.824 7.279 44.191 1.00 48.09 186 THR A CA 1
ATOM 1500 C C . THR A 1 186 ? 7.717 6.039 44.304 1.00 48.09 186 THR A C 1
ATOM 1502 O O . THR A 1 186 ? 7.261 4.911 44.182 1.00 48.09 186 THR A O 1
ATOM 1505 N N . GLN A 1 187 ? 9.004 6.294 44.578 1.00 43.94 187 GLN A N 1
ATOM 1506 C CA . GLN A 1 187 ? 10.092 5.351 44.897 1.00 43.94 187 GLN A CA 1
ATOM 1507 C C . GLN A 1 187 ? 10.914 4.755 43.743 1.00 43.94 187 GLN A C 1
ATOM 1509 O O . GLN A 1 187 ? 11.199 3.563 43.704 1.00 43.94 187 GLN A O 1
ATOM 1514 N N . ARG A 1 188 ? 11.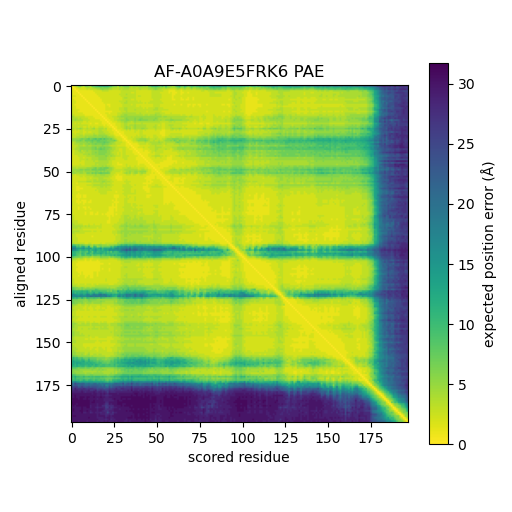457 5.614 42.869 1.00 40.25 188 ARG A N 1
ATOM 1515 C CA . ARG A 1 188 ? 12.736 5.304 42.188 1.00 40.25 188 ARG A CA 1
ATOM 1516 C C . ARG A 1 188 ? 13.745 6.458 42.118 1.00 40.25 188 ARG A C 1
ATOM 1518 O O . ARG A 1 188 ? 14.714 6.374 41.376 1.00 40.25 188 ARG A O 1
ATOM 1525 N N . GLN A 1 189 ? 13.562 7.503 42.930 1.00 45.12 189 GLN A N 1
ATOM 1526 C CA . GLN A 1 189 ? 14.493 8.642 43.028 1.00 45.12 189 GLN A CA 1
ATOM 1527 C C . GLN A 1 189 ? 15.039 8.902 44.447 1.00 45.12 189 GLN A C 1
ATOM 1529 O O . GLN A 1 189 ? 15.607 9.956 44.694 1.00 45.12 189 GLN A O 1
ATOM 1534 N N . ALA A 1 190 ? 14.934 7.942 45.373 1.00 38.69 190 ALA A N 1
ATOM 1535 C CA . ALA A 1 190 ? 15.456 8.092 46.741 1.00 38.69 190 ALA A CA 1
ATOM 1536 C C . ALA A 1 190 ? 16.764 7.3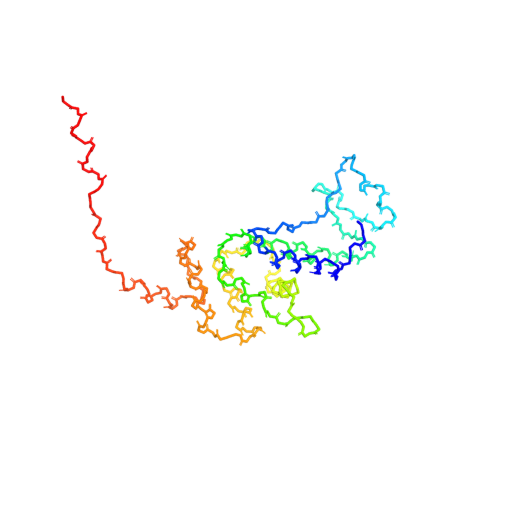18 47.031 1.00 38.69 190 ALA A C 1
ATOM 1538 O O . ALA A 1 190 ? 17.202 7.307 48.171 1.00 38.69 190 ALA A O 1
ATOM 1539 N N . MET A 1 191 ? 17.406 6.678 46.040 1.00 44.88 191 MET A N 1
ATOM 1540 C CA . MET A 1 191 ? 18.606 5.840 46.277 1.00 44.88 191 MET A CA 1
ATOM 1541 C C . MET A 1 191 ? 19.919 6.368 45.671 1.00 44.88 191 MET A C 1
ATOM 1543 O O . MET A 1 191 ? 20.880 5.617 45.577 1.00 44.88 191 MET A O 1
ATOM 1547 N N . HIS A 1 192 ? 19.998 7.642 45.272 1.00 45.38 192 HIS A N 1
ATOM 1548 C CA . HIS A 1 192 ? 21.254 8.236 44.772 1.00 45.38 192 HIS A CA 1
ATOM 1549 C C . HIS A 1 192 ? 21.817 9.380 45.635 1.00 45.38 192 HIS A C 1
ATOM 1551 O O . HIS A 1 192 ? 22.777 10.020 45.224 1.00 45.38 192 HIS A O 1
ATOM 1557 N N . ALA A 1 193 ? 21.276 9.612 46.837 1.00 42.59 193 ALA A N 1
ATOM 1558 C CA . ALA A 1 193 ? 21.729 10.678 47.743 1.00 42.59 193 ALA A CA 1
ATOM 1559 C C . ALA A 1 193 ? 22.435 10.176 49.023 1.00 42.59 193 ALA A C 1
ATOM 1561 O O . ALA A 1 193 ? 22.641 10.960 49.939 1.00 42.59 193 ALA A O 1
ATOM 1562 N N . SER A 1 194 ? 22.809 8.894 49.111 1.00 45.09 194 SER A N 1
ATOM 1563 C CA . SER A 1 194 ? 23.462 8.321 50.305 1.00 45.09 194 SER A CA 1
ATOM 1564 C C . SER A 1 194 ? 24.744 7.541 49.987 1.00 45.09 194 SER A C 1
ATOM 1566 O O . SER A 1 194 ? 25.016 6.513 50.599 1.00 45.09 194 SER A O 1
ATOM 1568 N N . ALA A 1 195 ? 25.513 7.995 48.996 1.00 45.09 195 ALA A N 1
ATOM 1569 C CA . ALA A 1 195 ? 26.817 7.418 48.665 1.00 45.09 195 ALA A CA 1
ATOM 1570 C C . ALA A 1 195 ? 27.831 8.509 48.290 1.00 45.09 195 ALA A C 1
ATOM 1572 O O . ALA A 1 195 ? 28.476 8.426 47.251 1.00 45.09 195 ALA A O 1
ATOM 1573 N N . GLN A 1 196 ? 27.922 9.552 49.116 1.00 45.41 196 GLN A N 1
ATOM 1574 C CA . GLN A 1 196 ? 29.085 10.436 49.212 1.00 45.41 196 GLN A CA 1
ATOM 1575 C C . GLN A 1 196 ? 29.158 10.972 50.644 1.00 45.41 196 GLN A C 1
ATOM 1577 O O . GLN A 1 196 ? 28.712 12.082 50.902 1.00 45.41 196 GLN A O 1
ATOM 1582 N N . GLU A 1 197 ? 29.678 10.149 51.550 1.00 36.75 197 GLU A N 1
ATOM 1583 C CA . GLU A 1 197 ? 30.396 10.548 52.769 1.00 36.75 197 GLU A CA 1
ATOM 1584 C C . GLU A 1 197 ? 31.481 9.500 53.032 1.00 36.75 197 GLU A C 1
ATOM 1586 O O . GLU A 1 197 ? 31.165 8.292 52.908 1.00 36.75 197 GLU A O 1
#

Nearest PDB structures (foldseek):
  7kdy-assembly1_A  TM=4.844E-01  e=1.776E-02  Streptomyces tokunonensis
  7kdx-assembly2_B  TM=5.026E-01  e=3.742E-02  Streptomyces tokunonensis
  7kdx-assembly1_A  TM=5.084E-01  e=4.706E-02  Streptomyces tokunonensis

pLDDT: mean 86.8, std 16.19, range [36.75, 97.19]

Solvent-accessible surface area (backbone atoms only — not comparable to full-atom values): 11795 Å² total; per-residue (Å²): 135,80,66,36,72,65,56,49,34,57,51,44,35,55,51,57,72,69,63,60,90,64,80,92,62,76,77,62,55,68,58,90,92,45,75,69,65,77,45,27,77,84,40,52,47,38,56,43,94,53,88,78,16,39,56,42,30,36,74,60,35,51,47,69,53,42,52,51,50,53,52,32,31,59,49,41,49,65,49,59,57,57,62,49,31,72,70,42,49,56,68,52,31,65,39,65,62,50,98,84,34,69,31,40,40,54,21,47,43,54,51,39,53,51,52,36,74,75,63,75,55,93,71,86,78,48,76,43,52,50,53,36,54,49,49,49,42,44,34,77,71,66,65,44,60,61,68,60,52,45,53,39,47,47,54,24,43,60,71,61,69,64,81,80,74,28,76,79,45,43,72,58,57,56,56,57,67,74,70,64,78,86,76,81,87,82,85,87,81,81,82,82,84,84,87,86,132

Foldseek 3Di:
DPDAPVNVQVVVQVVVVVVDLADQQDFDFDDPPDPVVVCCVVFVWAFDPDPPGGTQATNRGHNVRVVLSVLLNLVCCVARNVQLQVQLLVLQQQFQAPPRDGTSSRSSSVLSVVVCVVPVDSPDQDNLNVLVSSLCCSCVVRVDDNVVSQVSSVVSCVVVVDDDARPSCNVVVVVVVVPDDDDDDDPDPPPPPPPDD

Mean predicted aligned error: 8.35 Å

Radius of gyration: 22.47 Å; Cα contacts (8 Å, |Δi|>4): 197; chains: 1; bounding box: 50×31×79 Å

Sequence (197 aa):
PGETLESLAAGFDRLYALGPHEIQLGLLKRLRGTPISRHTAEWAMEYDPKPPYIVKQTRTLSAETIERLDRMARYWERVANSGRFTRTLPLLMHAPVHDGQISPFWAFMAFSDRVWARHQKTAFLTPENWVDEIFDHLVLRLGLDEELVRHTLLSDYLASGARAKPQCLSLLLTKTSVSRPSVHLTQRQAMHASAQE

Secondary structure (DSSP, 8-state):
----HHHHHHHHHHHHHT--S-------B--TT-GGGGGTTTTT-EE-SSTT-BEEE-SSS-HHHHHHHHHHHHHHHHHTTTSTTTTTHHHHHTSEEETTEE-HHHHHHHHHHHHHHHH--SS---HHHHHHHHHHIIIIIT---HHHHHHHHHHHHHHTT--S--GGGHHHHHHHHHT-------SSSSSSSSS--